Protein AF-A0A8K9XT95-F1 (afdb_monomer)

Nearest PDB structures (foldseek):
  3bh7-assembly1_A  TM=9.962E-01  e=7.220E-29  Mus musculus
  4zi2-assembly2_B  TM=9.320E-01  e=1.015E-29  Mus musculus
  3dof-assembly1_A  TM=9.200E-01  e=1.696E-24  Homo sapiens
  1upt-assembly1_A  TM=9.782E-01  e=2.858E-22  Homo sapiens
  5a1u-assembly1_A  TM=9.836E-01  e=7.386E-22  Saccharomyces cerevisiae

Organism: Oncorhynchus mykiss (NCBI:txid8022)

Solvent-accessible surface area (backbone atoms only — not comparable to full-atom values): 16933 Å² total; per-residue (Å²): 141,83,82,86,81,83,81,87,90,71,86,76,65,65,70,57,53,59,65,46,50,56,70,77,41,74,85,73,63,90,76,90,80,90,86,85,88,86,90,89,84,84,87,87,82,92,89,82,89,86,89,88,88,84,82,91,85,88,86,89,83,86,87,84,88,90,85,87,86,82,92,76,90,84,89,78,82,83,72,99,81,75,73,70,65,59,62,49,47,50,50,42,52,74,69,60,69,75,70,60,51,70,40,38,33,39,39,44,44,52,56,89,21,45,60,69,41,36,52,27,46,74,62,75,46,81,65,88,79,76,75,86,59,90,54,71,48,78,46,77,39,81,53,97,76,25,36,36,40,36,37,42,44,34,29,44,81,91,48,48,85,53,51,72,78,68,36,66,83,42,62,30,42,36,37,30,37,42,29,53,48,70,90,47,49,66,61,51,35,55,56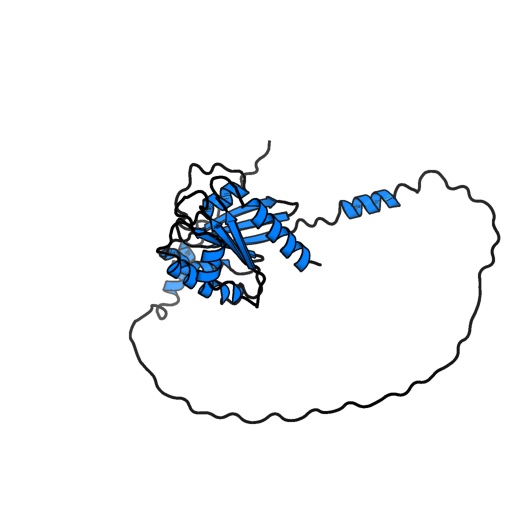,47,53,59,52,59,70,34,77,60,38,63,63,34,34,36,40,34,34,31,16,44,58,82,41,92,68,30,55,55,51,67,60,53,39,59,75,55,46,54,87,71,60,77,75,41,58,72,47,79,31,53,18,19,44,86,81,48,47,44,50,62,60,47,50,51,52,51,53,56,57,53,60,61,72,77,109

Mean predicted aligned error: 17.33 Å

Secondary structure (DSSP, 8-state):
----------TTSHHHHHHHHHHH-GGGSPPP-----------------------------------PPP------PPPTTSSTTTHHHHHHHHSS-----EEEEEEE--TTS-HHHHHHHHTT---S--PPPSSEEEEEEEETTEEEEEEEE---TTTGGGGGGG-TT-SEEEEEEETT-GGGHHHHHHHHHHHHT-GGGTT--EEEEEE-TTSTTPPPHHHHHHHTTGGG--SS-EEEEE--TTT-TTHHHHHHHHHHHHHHHT-

InterPro domains:
  IPR005225 Small GTP-binding domain [TIGR00231] (103-220)
  IPR006689 Small GTPase superfamily, ARF/SAR type [PF00025] (88-262)
  IPR006689 Small GTPase superfamily, ARF/SAR type [PR00328] (104-127)
  IPR006689 Small GTPase superfamily, ARF/SAR type [PR00328] (132-156)
  IPR006689 Small GTPase superfamily, ARF/SAR type [PR00328] (159-184)
  IPR006689 Small GTPase superfamily, ARF/SAR type [PR00328] (204-225)
  IPR006689 Small GTPase superfamily, ARF/SAR type [SM00178] (84-262)
  IPR027417 P-loop containing nucleoside triphosphate hydrolase [G3DSA:3.40.50.300] (103-267)
  IPR027417 P-loop containing nucleoside triphosphate hydrolase [SSF52540] (102-265)
  IPR044612 ADP-ribosylation factor-like protein 2/3 [PTHR45697] (86-263)

Structure (mmCIF, N/CA/C/O backbone):
data_AF-A0A8K9XT95-F1
#
_entry.id   AF-A0A8K9XT95-F1
#
loop_
_atom_site.group_PDB
_atom_site.id
_atom_site.type_symbol
_atom_site.label_atom_id
_atom_site.label_alt_id
_atom_site.label_comp_id
_atom_site.label_asym_id
_atom_site.label_entity_id
_atom_site.label_seq_id
_atom_site.pdbx_PDB_ins_code
_atom_site.Cartn_x
_atom_site.Cartn_y
_atom_site.Cartn_z
_atom_site.occupancy
_atom_site.B_iso_or_equiv
_atom_site.auth_seq_id
_atom_site.auth_comp_id
_atom_site.auth_asym_id
_atom_site.auth_atom_id
_atom_site.pdbx_PDB_model_num
ATOM 1 N N . MET A 1 1 ? -13.547 26.112 -9.883 1.00 32.84 1 MET A N 1
ATOM 2 C CA . MET A 1 1 ? -12.259 26.801 -9.674 1.00 32.84 1 MET A CA 1
ATOM 3 C C . MET A 1 1 ? -12.268 27.363 -8.261 1.00 32.84 1 MET A C 1
ATOM 5 O O . MET A 1 1 ? -12.946 28.348 -8.031 1.00 32.84 1 MET A O 1
ATOM 9 N N . CYS A 1 2 ? -11.665 26.642 -7.314 1.00 22.12 2 CYS A N 1
ATOM 10 C CA . CYS A 1 2 ? -11.224 27.131 -6.001 1.00 22.12 2 CYS A CA 1
ATOM 11 C C . CYS A 1 2 ? -10.472 25.976 -5.331 1.00 22.12 2 CYS A C 1
ATOM 13 O O . CYS A 1 2 ? -11.082 25.062 -4.784 1.00 22.12 2 CYS A O 1
ATOM 15 N N . VAL A 1 3 ? -9.147 25.984 -5.467 1.00 25.08 3 VAL A N 1
ATOM 16 C CA . VAL A 1 3 ? -8.235 25.133 -4.701 1.00 25.08 3 VAL A CA 1
ATOM 17 C C . VAL A 1 3 ? -7.824 25.970 -3.494 1.00 25.08 3 VAL A C 1
ATOM 19 O O . VAL A 1 3 ? -7.122 26.964 -3.654 1.00 25.08 3 VAL A O 1
ATOM 22 N N . CYS A 1 4 ? -8.294 25.610 -2.301 1.00 24.30 4 CYS A N 1
ATOM 23 C CA . CYS A 1 4 ? -7.716 26.135 -1.067 1.00 24.30 4 CYS A CA 1
ATOM 24 C C . CYS A 1 4 ? -6.427 25.360 -0.792 1.00 24.30 4 CYS A C 1
ATOM 26 O O . CYS A 1 4 ? -6.458 24.239 -0.291 1.00 24.30 4 CYS A O 1
ATOM 28 N N . VAL A 1 5 ? -5.300 25.965 -1.157 1.00 28.08 5 VAL A N 1
ATOM 29 C CA . VAL A 1 5 ? -3.967 25.566 -0.705 1.00 28.08 5 VAL A CA 1
ATOM 30 C C . VAL A 1 5 ? -3.810 26.067 0.729 1.00 28.08 5 VAL A C 1
ATOM 32 O O . VAL A 1 5 ? -3.875 27.270 0.968 1.00 28.08 5 VAL A O 1
ATOM 35 N N . VAL A 1 6 ? -3.618 25.160 1.685 1.00 28.11 6 VAL A N 1
ATOM 36 C CA . VAL A 1 6 ? -3.130 25.513 3.025 1.00 28.11 6 VAL A CA 1
ATOM 37 C C . VAL A 1 6 ? -1.760 24.866 3.181 1.00 28.11 6 VAL A C 1
ATOM 39 O O . VAL A 1 6 ? -1.639 23.686 3.503 1.00 28.11 6 VAL A O 1
ATOM 42 N N . GLU A 1 7 ? -0.724 25.645 2.882 1.00 29.50 7 GLU A N 1
ATOM 43 C CA . GLU A 1 7 ? 0.675 25.301 3.122 1.00 29.50 7 GLU A CA 1
ATOM 44 C C . GLU A 1 7 ? 1.071 25.562 4.587 1.00 29.50 7 GLU A C 1
ATOM 46 O O . GLU A 1 7 ? 0.912 26.656 5.120 1.00 29.50 7 GLU A O 1
ATOM 51 N N . CYS A 1 8 ? 1.640 24.523 5.200 1.00 31.09 8 CYS A N 1
ATOM 52 C CA . CYS A 1 8 ? 2.932 24.528 5.895 1.00 31.09 8 CYS A CA 1
ATOM 53 C C . CYS A 1 8 ? 3.207 25.574 7.004 1.00 31.09 8 CYS A C 1
ATOM 55 O O . CYS A 1 8 ? 3.787 26.626 6.759 1.00 31.09 8 CYS A O 1
ATOM 57 N N . GLN A 1 9 ? 2.962 25.194 8.267 1.00 30.64 9 GLN A N 1
ATOM 58 C CA . GLN A 1 9 ? 3.575 25.795 9.471 1.00 30.64 9 GLN A CA 1
ATOM 59 C C . GLN A 1 9 ? 3.812 24.720 10.561 1.00 30.64 9 GLN A C 1
ATOM 61 O O . GLN A 1 9 ? 3.261 24.810 11.649 1.00 30.64 9 GLN A O 1
ATOM 66 N N . LEU A 1 10 ? 4.601 23.663 10.305 1.00 35.81 10 LEU A N 1
ATOM 67 C CA . LEU A 1 10 ? 4.992 22.703 11.371 1.00 35.81 10 LEU A CA 1
ATOM 68 C C . LEU A 1 10 ? 6.473 22.260 11.346 1.00 35.81 10 LEU A C 1
ATOM 70 O O . LEU A 1 10 ? 6.882 21.403 12.125 1.00 35.81 10 LEU A O 1
ATOM 74 N N . GLY A 1 11 ? 7.319 22.893 10.525 1.00 32.25 11 GLY A N 1
ATOM 75 C CA . GLY A 1 11 ? 8.745 22.551 10.396 1.00 32.25 11 GLY A CA 1
ATOM 76 C C . GLY A 1 11 ? 9.674 23.027 11.526 1.00 32.25 11 GLY A C 1
ATOM 77 O O . GLY A 1 11 ? 10.807 22.564 11.602 1.00 32.25 11 GLY A O 1
ATOM 78 N N . CYS A 1 12 ? 9.232 23.909 12.431 1.00 36.28 12 CYS A N 1
ATOM 79 C CA . CYS A 1 12 ? 10.110 24.489 13.465 1.00 36.28 12 CYS A CA 1
ATOM 80 C C . CYS A 1 12 ? 10.029 23.823 14.851 1.00 36.28 12 CYS A C 1
ATOM 82 O O . CYS A 1 12 ? 10.854 24.126 15.711 1.00 36.28 12 CYS A O 1
ATOM 84 N N . PHE A 1 13 ? 9.096 22.895 15.096 1.00 31.94 13 PHE A N 1
ATOM 85 C CA . PHE A 1 13 ? 8.926 22.309 16.437 1.00 31.94 13 PHE A CA 1
ATOM 86 C C . PHE A 1 13 ? 9.876 21.130 16.735 1.00 31.94 13 PHE A C 1
ATOM 88 O O . PHE A 1 13 ? 10.156 20.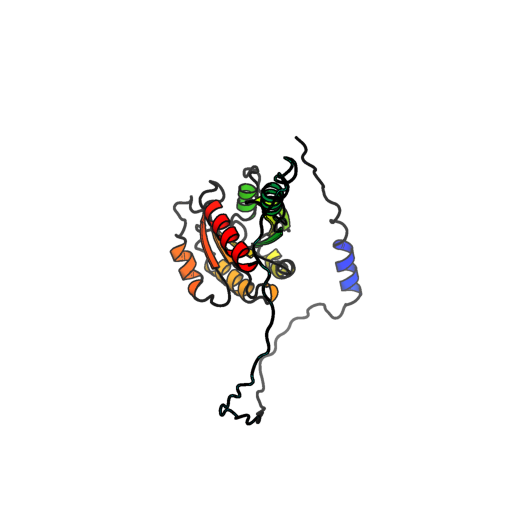834 17.896 1.00 31.94 13 PHE A O 1
ATOM 95 N N . PHE A 1 14 ? 10.433 20.477 15.708 1.00 33.66 14 PHE A N 1
ATOM 96 C CA . PHE A 1 14 ? 11.190 19.229 15.887 1.00 33.66 14 PHE A CA 1
ATOM 97 C C . PHE A 1 14 ? 12.679 19.414 16.229 1.00 33.66 14 PHE A C 1
ATOM 99 O O . PHE A 1 14 ? 13.276 18.522 16.826 1.00 33.66 14 PHE A O 1
ATOM 106 N N . SER A 1 15 ? 13.280 20.574 15.935 1.00 38.19 15 SER A N 1
ATOM 107 C CA . SER A 1 15 ? 14.692 20.833 16.279 1.00 38.19 15 SER A CA 1
ATOM 108 C C . SER A 1 15 ? 14.898 21.239 17.748 1.00 38.19 15 SER A C 1
ATOM 110 O O . SER A 1 15 ? 16.012 21.140 18.270 1.00 38.19 15 SER A O 1
ATOM 112 N N . PHE A 1 16 ? 13.838 21.688 18.430 1.00 34.50 16 PHE A N 1
ATOM 113 C CA . PHE A 1 16 ? 13.914 22.139 19.824 1.00 34.50 16 PHE A CA 1
ATOM 114 C C . PHE A 1 16 ? 13.703 21.003 20.837 1.00 34.50 16 PHE A C 1
ATOM 116 O O . PHE A 1 16 ? 14.306 21.019 21.910 1.00 34.50 16 PHE A O 1
ATOM 123 N N . LEU A 1 17 ? 12.897 19.991 20.499 1.00 37.00 17 LEU A N 1
ATOM 124 C CA . LEU A 1 17 ? 12.560 18.900 21.421 1.00 37.00 17 LEU A CA 1
ATOM 125 C C . LEU A 1 17 ? 13.678 17.855 21.552 1.00 37.00 17 LEU A C 1
ATOM 127 O O . LEU A 1 17 ? 13.972 17.416 22.662 1.00 37.00 17 LEU A O 1
ATOM 131 N N . THR A 1 18 ? 14.379 17.521 20.468 1.00 43.47 18 THR A N 1
ATOM 132 C CA . THR A 1 18 ? 15.528 16.593 20.497 1.00 43.47 18 THR A CA 1
ATOM 133 C C . THR A 1 18 ? 16.728 17.174 21.251 1.00 43.47 18 THR A C 1
ATOM 135 O O . THR A 1 18 ? 17.364 16.477 22.041 1.00 43.47 18 THR A O 1
ATOM 138 N N . SER A 1 19 ? 16.981 18.477 21.097 1.00 38.22 19 SER A N 1
ATOM 139 C CA . SER A 1 19 ? 18.086 19.192 21.759 1.00 38.22 19 SER A CA 1
ATOM 140 C C . SER A 1 19 ? 17.855 19.456 23.254 1.00 38.22 19 SER A C 1
ATOM 142 O O . SER A 1 19 ? 18.809 19.719 23.993 1.00 38.22 19 SER A O 1
ATOM 144 N N . ARG A 1 20 ? 16.595 19.427 23.705 1.00 39.78 20 ARG A N 1
ATOM 145 C CA . ARG A 1 20 ? 16.220 19.558 25.121 1.00 39.78 20 ARG A CA 1
ATOM 146 C C . ARG A 1 20 ? 16.205 18.195 25.813 1.00 39.78 20 ARG A C 1
ATOM 148 O O . ARG A 1 20 ? 16.795 18.048 26.874 1.00 39.78 20 ARG A O 1
ATOM 155 N N . TRP A 1 21 ? 15.680 17.170 25.145 1.00 42.34 21 TRP A N 1
ATOM 156 C CA . TRP A 1 21 ? 15.613 15.811 25.684 1.00 42.34 21 TRP A CA 1
ATOM 157 C C . TRP A 1 21 ? 16.990 15.168 25.938 1.00 42.34 21 TRP A C 1
ATOM 159 O O . TRP A 1 21 ? 17.181 14.543 26.980 1.00 42.34 21 TRP A O 1
ATOM 169 N N . LEU A 1 22 ? 17.969 15.374 25.043 1.00 43.00 22 LEU A N 1
ATOM 170 C CA . LEU A 1 22 ? 19.353 14.898 25.230 1.00 43.00 22 LEU A CA 1
ATOM 171 C C . LEU A 1 22 ? 20.103 15.634 26.353 1.00 43.00 22 LEU A C 1
ATOM 173 O O . LEU A 1 22 ? 21.035 15.085 26.933 1.00 43.00 22 LEU A O 1
ATOM 177 N N . ARG A 1 23 ? 19.690 16.865 26.674 1.00 45.69 23 ARG A N 1
ATOM 178 C CA . ARG A 1 23 ? 20.258 17.663 27.769 1.00 45.69 23 ARG A CA 1
ATOM 179 C C . ARG A 1 23 ? 19.714 17.220 29.128 1.00 45.69 23 ARG A C 1
ATOM 181 O O . ARG A 1 23 ? 20.448 17.231 30.108 1.00 45.69 23 ARG A O 1
ATOM 188 N N . ASP A 1 24 ? 18.458 16.780 29.146 1.00 44.03 24 ASP A N 1
ATOM 189 C CA . ASP A 1 24 ? 17.751 16.341 30.350 1.00 44.03 24 ASP A CA 1
ATOM 190 C C . ASP A 1 24 ? 17.967 14.841 30.668 1.00 44.03 24 ASP A C 1
ATOM 192 O O . ASP A 1 24 ? 17.615 14.394 31.756 1.00 44.03 24 ASP A O 1
ATOM 196 N N . ASN A 1 25 ? 18.554 14.045 29.756 1.00 33.28 25 ASN A N 1
ATOM 197 C CA . ASN A 1 25 ? 18.763 12.595 29.937 1.00 33.28 25 ASN A CA 1
ATOM 198 C C . ASN A 1 25 ? 20.160 12.106 29.479 1.00 33.28 25 ASN A C 1
ATOM 200 O O . ASN A 1 25 ? 20.251 11.258 28.586 1.00 33.28 25 ASN A O 1
ATOM 204 N N . PRO A 1 26 ? 21.265 12.581 30.088 1.00 40.38 26 PRO A N 1
ATOM 205 C CA . PRO A 1 26 ? 22.622 12.194 29.683 1.00 40.38 26 PRO A CA 1
ATOM 206 C C . PRO A 1 26 ? 22.943 10.705 29.920 1.00 40.38 26 PRO A C 1
ATOM 208 O O . PRO A 1 26 ? 23.870 10.176 29.315 1.00 40.38 26 PRO A O 1
ATOM 211 N N . SER A 1 27 ? 22.166 10.005 30.753 1.00 43.16 27 SER A N 1
ATOM 212 C CA . SER A 1 27 ? 22.325 8.572 31.048 1.00 43.16 27 SER A CA 1
ATOM 213 C C . SER A 1 27 ? 21.689 7.631 30.018 1.00 43.16 27 SER A C 1
ATOM 215 O O . SER A 1 27 ? 21.878 6.423 30.114 1.00 43.16 27 SER A O 1
ATOM 217 N N . LYS A 1 28 ? 20.932 8.151 29.039 1.00 45.94 28 LYS A N 1
ATOM 218 C CA . LYS A 1 28 ? 20.267 7.346 27.994 1.00 45.94 28 LYS A CA 1
ATOM 219 C C . LYS A 1 28 ? 21.036 7.296 26.670 1.00 45.94 28 LYS A C 1
ATOM 221 O O . LYS A 1 28 ? 20.487 6.868 25.656 1.00 45.94 28 LYS A O 1
ATOM 226 N N . ALA A 1 29 ? 22.297 7.724 26.666 1.00 43.00 29 ALA A N 1
ATOM 227 C CA . ALA A 1 29 ? 23.194 7.486 25.543 1.00 43.00 29 ALA A CA 1
ATOM 228 C C . ALA A 1 29 ? 23.557 5.986 25.501 1.00 43.00 29 ALA A C 1
ATOM 230 O O . ALA A 1 29 ? 24.017 5.459 26.513 1.00 43.00 29 ALA A O 1
ATOM 231 N N . PRO A 1 30 ? 23.341 5.275 24.382 1.00 39.50 30 PRO A N 1
ATOM 232 C CA . PRO A 1 30 ? 23.628 3.848 24.322 1.00 39.50 30 PRO A CA 1
ATOM 233 C C . PRO A 1 30 ? 25.142 3.592 24.359 1.00 39.50 30 PRO A C 1
ATOM 235 O O . PRO A 1 30 ? 25.877 4.000 23.460 1.00 39.50 30 PRO A O 1
ATOM 238 N N . SER A 1 31 ? 25.587 2.897 25.405 1.00 35.72 31 SER A N 1
ATOM 239 C CA . SER A 1 31 ? 26.889 2.235 25.522 1.00 35.72 31 SER A CA 1
ATOM 240 C C . SER A 1 31 ? 26.740 0.763 25.125 1.00 35.72 31 SER A C 1
ATOM 242 O O . SER A 1 31 ? 25.848 0.085 25.633 1.00 35.72 31 SER A O 1
ATOM 244 N N . GLY A 1 32 ? 27.583 0.273 24.215 1.00 35.53 32 GLY A N 1
ATOM 245 C CA . GLY A 1 32 ? 27.648 -1.149 23.871 1.00 35.53 32 GLY A CA 1
ATOM 246 C C . GLY A 1 32 ? 28.400 -1.958 24.928 1.00 35.53 32 GLY A C 1
ATOM 247 O O . GLY A 1 32 ? 29.367 -1.454 25.484 1.00 35.53 32 GLY A O 1
ATOM 248 N N . ASP A 1 33 ? 27.933 -3.173 25.220 1.00 32.41 33 ASP A N 1
ATOM 249 C CA . ASP A 1 33 ? 28.692 -4.430 25.096 1.00 32.41 33 ASP A CA 1
ATOM 250 C C . ASP A 1 33 ? 27.851 -5.635 25.568 1.00 32.41 33 ASP A C 1
ATOM 252 O O . ASP A 1 33 ? 26.796 -5.470 26.178 1.00 32.41 33 ASP A O 1
ATOM 256 N N . GLY A 1 34 ? 28.299 -6.839 25.193 1.00 31.28 34 GLY A N 1
ATOM 257 C CA . GLY A 1 34 ? 27.579 -8.117 25.252 1.00 31.28 34 GLY A CA 1
ATOM 258 C C . GLY A 1 34 ? 27.397 -8.783 26.627 1.00 31.28 34 GLY A C 1
ATOM 259 O O . GLY A 1 34 ? 27.897 -8.326 27.649 1.00 31.28 34 GLY A O 1
ATOM 260 N N . GLY A 1 35 ? 26.702 -9.928 26.623 1.00 30.02 35 GLY A N 1
ATOM 261 C CA . GLY A 1 35 ? 26.561 -10.798 27.797 1.00 30.02 35 GLY A CA 1
ATOM 262 C C . GLY A 1 35 ? 25.462 -11.855 27.656 1.00 30.02 35 GLY A C 1
ATOM 263 O O . GLY A 1 35 ? 24.283 -11.535 27.747 1.00 30.02 35 GLY A O 1
ATOM 264 N N . MET A 1 36 ? 25.869 -13.105 27.427 1.00 31.95 36 MET A N 1
ATOM 265 C CA . MET A 1 36 ? 25.042 -14.313 27.317 1.00 31.95 36 MET A CA 1
ATOM 266 C C . MET A 1 36 ? 24.633 -14.886 28.687 1.00 31.95 36 MET A C 1
ATOM 268 O O . MET A 1 36 ? 25.475 -15.034 29.564 1.00 31.95 36 MET A O 1
ATOM 272 N N . ASP A 1 37 ? 23.355 -15.266 28.746 1.00 31.84 37 ASP A N 1
ATOM 273 C CA . ASP A 1 37 ? 22.723 -16.479 29.300 1.00 31.84 37 ASP A CA 1
ATOM 274 C C . ASP A 1 37 ? 22.885 -16.899 30.779 1.00 31.84 37 ASP A C 1
ATOM 276 O O . ASP A 1 37 ? 23.976 -16.957 31.344 1.00 31.84 37 ASP A O 1
ATOM 280 N N . GLY A 1 38 ? 21.753 -17.314 31.365 1.00 28.42 38 GLY A N 1
ATOM 281 C CA . GLY A 1 38 ? 21.685 -18.022 32.645 1.00 28.42 38 GLY A CA 1
ATOM 282 C C . GLY A 1 38 ? 20.369 -17.850 33.419 1.00 28.42 38 GLY A C 1
ATOM 283 O O . GLY A 1 38 ? 20.146 -16.812 34.033 1.00 28.42 38 GLY A O 1
ATOM 284 N N . GLY A 1 39 ? 19.560 -18.919 33.488 1.00 28.30 39 GLY A N 1
ATOM 285 C CA . GLY A 1 39 ? 18.687 -19.213 34.640 1.00 28.30 39 GLY A CA 1
ATOM 286 C C . GLY A 1 39 ? 17.175 -19.284 34.379 1.00 28.30 39 GLY A C 1
ATOM 287 O O . GLY A 1 39 ? 16.503 -18.261 34.298 1.00 28.30 39 GLY A O 1
ATOM 288 N N . ARG A 1 40 ? 16.615 -20.505 34.353 1.00 31.98 40 ARG A N 1
ATOM 289 C CA . ARG A 1 40 ? 15.184 -20.787 34.585 1.00 31.98 40 ARG A CA 1
ATOM 290 C C . ARG A 1 40 ? 15.037 -21.665 35.828 1.00 31.98 40 ARG A C 1
ATOM 292 O O . ARG A 1 40 ? 15.529 -22.786 35.832 1.00 31.98 40 ARG A O 1
ATOM 299 N N . GLU A 1 41 ? 14.277 -21.177 36.800 1.00 28.05 41 GLU A N 1
ATOM 300 C CA . GLU A 1 41 ? 13.558 -21.944 37.824 1.00 28.05 41 GLU A CA 1
ATOM 301 C C . GLU A 1 41 ? 12.186 -21.282 38.025 1.00 28.05 41 GLU A C 1
ATOM 303 O O . GLU A 1 41 ? 12.058 -20.071 37.831 1.00 28.05 41 GLU A O 1
ATOM 308 N N . GLY A 1 42 ? 11.181 -22.060 38.438 1.00 29.28 42 GLY A N 1
ATOM 309 C CA . GLY A 1 42 ? 10.000 -21.518 39.118 1.00 29.28 42 GLY A CA 1
ATOM 310 C C . GLY A 1 42 ? 8.653 -22.022 38.617 1.00 29.28 42 GLY A C 1
ATOM 311 O O . GLY A 1 42 ? 8.062 -21.444 37.710 1.00 29.28 42 GLY A O 1
ATOM 312 N N . GLU A 1 43 ? 8.172 -23.080 39.265 1.00 31.08 43 GLU A N 1
ATOM 313 C CA . GLU A 1 43 ? 6.811 -23.619 39.225 1.00 31.08 43 GLU A CA 1
ATOM 314 C C . GLU A 1 43 ? 5.752 -22.616 39.729 1.00 31.08 43 GLU A C 1
ATOM 316 O O 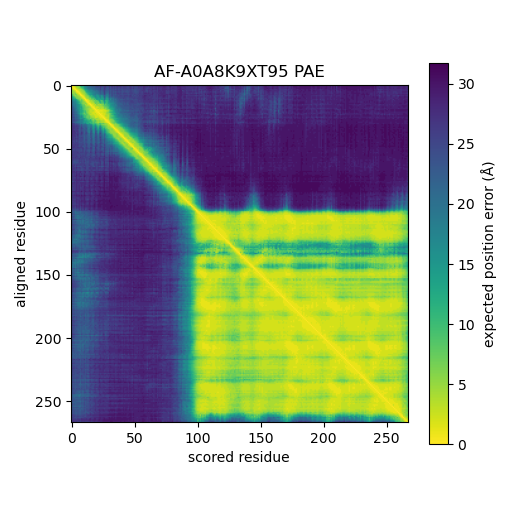. GLU A 1 43 ? 6.034 -21.745 40.552 1.00 31.08 43 GLU A O 1
ATOM 321 N N . GLY A 1 44 ? 4.502 -22.793 39.290 1.00 30.31 44 GLY A N 1
ATOM 322 C CA . GLY A 1 44 ? 3.329 -22.088 39.810 1.00 30.31 44 GLY A CA 1
ATOM 323 C C . GLY A 1 44 ? 2.061 -22.909 39.579 1.00 30.31 44 GLY A C 1
ATOM 324 O O . GLY A 1 44 ? 1.682 -23.171 38.440 1.00 30.31 44 GLY A O 1
ATOM 325 N N . VAL A 1 45 ? 1.460 -23.350 40.681 1.00 32.66 45 VAL A N 1
ATOM 326 C CA . VAL A 1 45 ? 0.321 -24.269 40.806 1.00 32.66 45 VAL A CA 1
ATOM 327 C C . VAL A 1 45 ? -0.982 -23.475 41.030 1.00 32.66 45 VAL A C 1
ATOM 329 O O . VAL A 1 45 ? -0.941 -22.360 41.539 1.00 32.66 45 VAL A O 1
ATOM 332 N N . GLU A 1 46 ? -2.113 -24.134 40.744 1.00 28.66 46 GLU A N 1
ATOM 333 C CA . GLU A 1 46 ? -3.441 -23.998 41.387 1.00 28.66 46 GLU A CA 1
ATOM 334 C C . GLU A 1 46 ? -4.512 -23.041 40.810 1.00 28.66 46 GLU A C 1
ATOM 336 O O . GLU A 1 46 ? -4.285 -21.865 40.543 1.00 28.66 46 GLU A O 1
ATOM 341 N N . GLY A 1 47 ? -5.738 -23.580 40.688 1.00 30.11 47 GLY A N 1
ATOM 342 C CA . GLY A 1 47 ? -6.977 -22.848 40.393 1.00 30.11 47 GLY A CA 1
ATOM 343 C C . GLY A 1 47 ? -8.118 -23.753 39.900 1.00 30.11 47 GLY A C 1
ATOM 344 O O . GLY A 1 47 ? -8.285 -23.932 38.698 1.00 30.11 47 GLY A O 1
ATOM 345 N N . ASP A 1 48 ? -8.883 -24.332 40.832 1.00 29.56 48 ASP A N 1
ATOM 346 C CA . ASP A 1 48 ? -9.945 -25.331 40.628 1.00 29.56 48 ASP A CA 1
ATOM 347 C C . ASP A 1 48 ? -11.379 -24.743 40.505 1.00 29.56 48 ASP A C 1
ATOM 349 O O . ASP A 1 48 ? -11.680 -23.659 40.999 1.00 29.56 48 ASP A O 1
ATOM 353 N N . CYS A 1 49 ? -12.238 -25.561 39.883 1.00 28.56 49 CYS A N 1
ATOM 354 C CA . CYS A 1 49 ? -13.685 -25.790 40.033 1.00 28.56 49 CYS A CA 1
ATOM 355 C C . CYS A 1 49 ? -14.743 -24.676 39.874 1.00 28.56 49 CYS A C 1
ATOM 357 O O . CYS A 1 49 ? -14.860 -23.729 40.647 1.00 28.56 49 CYS A O 1
ATOM 359 N N . GLY A 1 50 ? -15.694 -24.954 38.969 1.00 30.12 50 GLY A N 1
ATOM 360 C CA . GLY A 1 50 ? -17.024 -24.344 38.951 1.00 30.12 50 GLY A CA 1
ATOM 361 C C . GLY A 1 50 ? -18.006 -25.063 38.016 1.00 30.12 50 GLY A C 1
ATOM 362 O O . GLY A 1 50 ? -18.226 -24.629 36.890 1.00 30.12 50 GLY A O 1
ATOM 363 N N . GLN A 1 51 ? -18.623 -26.159 38.475 1.00 33.25 51 GLN A N 1
ATOM 364 C CA . GLN A 1 51 ? -19.776 -26.801 37.822 1.00 33.25 51 GLN A CA 1
ATOM 365 C C . GLN A 1 51 ? -21.103 -26.291 38.405 1.00 33.25 51 GLN A C 1
ATOM 367 O O . GLN A 1 51 ? -21.286 -26.323 39.621 1.00 33.25 51 GLN A O 1
ATOM 372 N N . LYS A 1 52 ? -22.084 -25.958 37.548 1.00 28.86 52 LYS A N 1
ATOM 373 C CA . LYS A 1 52 ? -23.520 -26.201 37.816 1.00 28.86 52 LYS A CA 1
ATOM 374 C C . LYS A 1 52 ? -24.393 -25.941 36.584 1.00 28.86 52 LYS A C 1
ATOM 376 O O . LYS A 1 52 ? -24.522 -24.806 36.146 1.00 28.86 52 LYS A O 1
ATOM 381 N N . THR A 1 53 ? -25.089 -26.966 36.094 1.00 33.06 53 THR A N 1
ATOM 382 C CA . THR A 1 53 ? -26.334 -26.801 35.325 1.00 33.06 53 THR A CA 1
ATOM 383 C C . THR A 1 53 ? -27.323 -27.912 35.683 1.00 33.06 53 THR A C 1
ATOM 385 O O . THR A 1 53 ? -26.977 -29.091 35.647 1.00 33.06 53 THR A O 1
ATOM 388 N N . ARG A 1 54 ? -28.571 -27.539 36.016 1.00 28.41 54 ARG A N 1
ATOM 389 C CA . ARG A 1 54 ? -29.774 -28.336 35.711 1.00 28.41 54 ARG A CA 1
ATOM 390 C C . ARG A 1 54 ? -31.089 -27.559 35.909 1.00 28.41 54 ARG A C 1
ATOM 392 O O . ARG A 1 54 ? -31.315 -26.988 36.965 1.00 28.41 54 ARG A O 1
ATOM 399 N N . ALA A 1 55 ? -31.925 -27.669 34.872 1.00 31.58 55 ALA A N 1
ATOM 400 C CA . ALA A 1 55 ? -33.383 -27.877 34.809 1.00 31.58 55 ALA A CA 1
ATOM 401 C C . ALA A 1 55 ? -34.410 -26.884 35.419 1.00 31.58 55 ALA A C 1
ATOM 403 O O . ALA A 1 55 ? -34.623 -26.833 36.620 1.00 31.58 55 ALA A O 1
ATOM 404 N N . ASN A 1 56 ? -35.154 -26.249 34.498 1.00 33.09 56 ASN A N 1
ATOM 405 C CA . ASN A 1 56 ? -36.598 -26.397 34.206 1.00 33.09 56 ASN A CA 1
ATOM 406 C C . ASN A 1 56 ? -37.655 -26.257 35.330 1.00 33.09 56 ASN A C 1
ATOM 40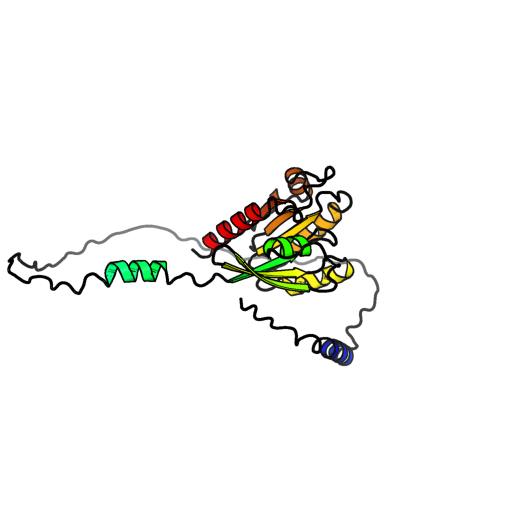8 O O . ASN A 1 56 ? -37.719 -27.082 36.234 1.00 33.09 56 ASN A O 1
ATOM 412 N N . SER A 1 57 ? -38.606 -25.329 35.161 1.00 33.88 57 SER A N 1
ATOM 413 C CA . SER A 1 57 ? -40.058 -25.540 35.375 1.00 33.88 57 SER A CA 1
ATOM 414 C C . SER A 1 57 ? -40.852 -24.262 35.062 1.00 33.88 57 SER A C 1
ATOM 416 O O . SER A 1 57 ? -40.420 -23.155 35.371 1.00 33.88 57 SER A O 1
ATOM 418 N N . GLY A 1 58 ? -41.995 -24.421 34.388 1.00 31.39 58 GLY A N 1
ATOM 419 C CA . GLY A 1 58 ? -42.890 -23.333 33.997 1.00 31.39 58 GLY A CA 1
ATOM 420 C C . GLY A 1 58 ? -43.932 -22.971 35.055 1.00 31.39 58 GLY A C 1
ATOM 421 O O . GLY A 1 58 ? -44.170 -23.728 35.994 1.00 31.39 58 GLY A O 1
ATOM 422 N N . LEU A 1 59 ? -44.605 -21.836 34.847 1.00 33.00 59 LEU A N 1
ATOM 423 C CA . LEU A 1 59 ? -45.900 -21.541 35.455 1.00 33.00 59 LEU A CA 1
ATOM 424 C C . LEU A 1 59 ? -46.698 -20.564 34.574 1.00 33.00 59 LEU A C 1
ATOM 426 O O . LEU A 1 59 ? -46.186 -19.538 34.134 1.00 33.00 59 LEU A O 1
ATOM 430 N N . LEU A 1 60 ? -47.952 -20.934 34.320 1.00 29.91 60 LEU A N 1
ATOM 431 C CA . LEU A 1 60 ? -48.978 -20.228 33.555 1.00 29.91 60 LEU A CA 1
ATOM 432 C C . LEU A 1 60 ? -49.855 -19.432 34.540 1.00 29.91 60 LEU A C 1
ATOM 434 O O . LEU A 1 60 ? -50.359 -20.040 35.483 1.00 29.91 60 LEU A O 1
ATOM 438 N N . ILE A 1 61 ? -50.082 -18.126 34.339 1.00 32.38 61 ILE A N 1
ATOM 439 C CA . ILE A 1 61 ? -51.118 -17.359 35.069 1.00 32.38 61 ILE A CA 1
ATOM 440 C C . ILE A 1 61 ? -51.865 -16.413 34.109 1.00 32.38 61 ILE A C 1
ATOM 442 O O . ILE A 1 61 ? -51.290 -15.853 33.180 1.00 32.38 61 ILE A O 1
ATOM 446 N N . LEU A 1 62 ? -53.178 -16.333 34.340 1.00 28.55 62 LEU A N 1
ATOM 447 C CA . LEU A 1 62 ? -54.275 -15.832 33.510 1.00 28.55 62 LEU A CA 1
ATOM 448 C C . LEU A 1 62 ? -54.383 -14.296 33.362 1.00 28.55 62 LEU A C 1
ATOM 450 O O . LEU A 1 62 ? -53.883 -13.520 34.167 1.00 28.55 62 LEU A O 1
ATOM 454 N N . VAL A 1 63 ? -55.124 -13.925 32.311 1.00 32.09 63 VAL A N 1
ATOM 455 C CA . VAL A 1 63 ? -55.458 -12.602 31.739 1.00 32.09 63 VAL A CA 1
ATOM 456 C C . VAL A 1 63 ? -56.531 -11.842 32.549 1.00 32.09 63 VAL A C 1
ATOM 458 O O . VAL A 1 63 ? -57.342 -12.477 33.224 1.00 32.09 63 VAL A O 1
ATOM 461 N N . PRO A 1 64 ? -56.640 -10.505 32.385 1.00 32.03 64 PRO A N 1
ATOM 462 C CA . PRO A 1 64 ? -57.930 -9.944 31.951 1.00 32.03 64 PRO A CA 1
ATOM 463 C C . PRO A 1 64 ? -57.823 -8.883 30.821 1.00 32.03 64 PRO A C 1
ATOM 465 O O . PRO A 1 64 ? -56.940 -8.034 30.813 1.00 32.03 64 PRO A O 1
ATOM 468 N N . ASN A 1 65 ? -58.762 -8.959 29.867 1.00 29.62 65 ASN A N 1
ATOM 469 C CA . ASN A 1 65 ? -59.124 -7.961 28.827 1.00 29.62 65 ASN A CA 1
ATOM 470 C C . ASN A 1 65 ? -60.088 -6.910 29.455 1.00 29.62 65 ASN A C 1
ATOM 472 O O . ASN A 1 65 ? -60.638 -7.273 30.501 1.00 29.62 65 ASN A O 1
ATOM 476 N N . PRO A 1 66 ? -60.418 -5.700 28.904 1.00 39.19 66 PRO A N 1
ATOM 477 C CA . PRO A 1 66 ? -60.758 -5.364 27.489 1.00 39.19 66 PRO A CA 1
ATOM 478 C C . PRO A 1 66 ? -60.424 -3.861 27.123 1.00 39.19 66 PRO A C 1
ATOM 480 O O . PRO A 1 66 ? -59.556 -3.308 27.798 1.00 39.19 66 PRO A O 1
ATOM 483 N N . PRO A 1 67 ? -61.079 -3.104 26.188 1.00 38.69 67 PRO A N 1
ATOM 484 C CA . PRO A 1 67 ? -61.989 -3.420 25.072 1.00 38.69 67 PRO A CA 1
ATOM 485 C C . PRO A 1 67 ? -61.581 -2.841 23.684 1.00 38.69 67 PRO A C 1
ATOM 487 O O . PRO A 1 67 ? -60.716 -1.983 23.535 1.00 38.69 67 PRO A O 1
ATOM 490 N N . SER A 1 68 ? -62.280 -3.322 22.654 1.00 39.22 68 SER A N 1
ATOM 491 C CA . SER A 1 68 ? -62.249 -2.938 21.231 1.00 39.22 68 SER A CA 1
ATOM 492 C C . SER A 1 68 ? -62.745 -1.513 20.918 1.00 39.22 68 SER A C 1
ATOM 494 O O . SER A 1 68 ? -63.699 -1.073 21.562 1.00 39.22 68 SER A O 1
ATOM 496 N N . PRO A 1 69 ? -62.280 -0.862 19.831 1.00 33.19 69 PRO A N 1
ATOM 497 C CA . PRO A 1 69 ? -62.991 0.250 19.209 1.00 33.19 69 PRO A CA 1
ATOM 498 C C . PRO A 1 69 ? -63.777 -0.188 17.958 1.00 33.19 69 PRO A C 1
ATOM 500 O O . PRO A 1 69 ? -63.279 -0.902 17.086 1.00 33.19 69 PRO A O 1
ATOM 503 N N . SER A 1 70 ? -65.026 0.266 17.894 1.00 31.72 70 SER A N 1
ATOM 504 C CA . SER A 1 70 ? -65.996 0.029 16.823 1.00 31.72 70 SER A CA 1
ATOM 505 C C . SER A 1 70 ? -65.699 0.828 15.548 1.00 31.72 70 SER A C 1
ATOM 507 O O . SER A 1 70 ? -65.261 1.976 15.590 1.00 31.72 70 SER A O 1
ATOM 509 N N . LEU A 1 71 ? -66.036 0.231 14.404 1.00 35.75 71 LEU A N 1
ATOM 510 C CA . LEU A 1 71 ? -66.117 0.863 13.086 1.00 35.75 71 LEU A CA 1
ATOM 511 C C . LEU A 1 71 ? -67.375 1.739 12.983 1.00 35.75 71 LEU A C 1
ATOM 513 O O . LEU A 1 71 ? -68.480 1.208 12.914 1.00 35.75 71 LEU A O 1
ATOM 517 N N . THR A 1 72 ? -67.231 3.063 12.876 1.00 33.25 72 THR A N 1
ATOM 518 C CA . THR A 1 72 ? -68.194 3.917 12.149 1.00 33.25 72 THR A CA 1
ATOM 519 C C . THR A 1 72 ? -67.496 5.165 11.597 1.00 33.25 72 THR A C 1
ATOM 521 O O . THR A 1 72 ? -67.285 6.163 12.274 1.00 33.25 72 THR A O 1
ATOM 524 N N . PHE A 1 73 ? -67.076 5.035 10.340 1.00 31.58 73 PHE A N 1
ATOM 525 C CA . PHE A 1 73 ? -67.178 6.004 9.245 1.00 31.58 73 PHE A CA 1
ATOM 526 C C . PHE A 1 73 ? -67.905 7.331 9.576 1.00 31.58 73 PHE A C 1
ATOM 528 O O . PHE A 1 73 ? -69.065 7.296 9.968 1.00 31.58 73 PHE A O 1
ATOM 535 N N . LEU A 1 74 ? -67.267 8.489 9.335 1.00 31.19 74 LEU A N 1
ATOM 536 C CA . LEU A 1 74 ? -67.747 9.533 8.404 1.00 31.19 74 LEU A CA 1
ATOM 537 C C . LEU A 1 74 ? -66.824 10.778 8.394 1.00 31.19 74 LEU A C 1
ATOM 539 O O . LEU A 1 74 ? -66.696 11.509 9.368 1.00 31.19 74 LEU A O 1
ATOM 543 N N . LEU A 1 75 ? -66.277 11.035 7.200 1.00 38.09 75 LEU A N 1
ATOM 544 C CA . LEU A 1 75 ? -65.969 12.344 6.605 1.00 38.09 75 LEU A CA 1
ATOM 545 C C . LEU A 1 75 ? -64.909 13.241 7.268 1.00 38.09 75 LEU A C 1
ATOM 547 O O . LEU A 1 75 ? -65.218 14.202 7.968 1.00 38.09 75 LEU A O 1
ATOM 551 N N . ARG A 1 76 ? -63.661 13.105 6.805 1.00 32.25 76 ARG A N 1
ATOM 552 C CA . ARG A 1 76 ? -62.813 14.285 6.589 1.00 32.25 76 ARG A CA 1
ATOM 553 C C . ARG A 1 76 ? -61.970 14.111 5.330 1.00 32.25 76 ARG A C 1
ATOM 555 O O . ARG A 1 76 ? -61.160 13.199 5.226 1.00 32.25 76 ARG A O 1
ATOM 562 N N . ARG A 1 77 ? -62.224 14.977 4.347 1.00 36.25 77 ARG A N 1
ATOM 563 C CA . ARG A 1 77 ? -61.433 15.106 3.116 1.00 36.25 77 ARG A CA 1
ATOM 564 C C . ARG A 1 77 ? -59.981 15.445 3.495 1.00 36.25 77 ARG A C 1
ATOM 566 O O . ARG A 1 77 ? -59.811 16.351 4.313 1.00 36.25 77 ARG A O 1
ATOM 573 N N . PRO A 1 78 ? -58.948 14.791 2.936 1.00 35.75 78 PRO A N 1
ATOM 574 C CA . PRO A 1 78 ? -57.580 15.238 3.155 1.00 35.75 78 PRO A CA 1
ATOM 575 C C . PRO A 1 78 ? -57.324 16.517 2.346 1.00 35.75 78 PRO A C 1
ATOM 577 O O . PRO A 1 78 ? -57.543 16.557 1.135 1.00 35.75 78 PRO A O 1
ATOM 580 N N . ASN A 1 79 ? -56.876 17.567 3.036 1.00 35.19 79 ASN A N 1
ATOM 581 C CA . ASN A 1 79 ? -56.322 18.766 2.415 1.00 35.19 79 ASN A CA 1
ATOM 582 C C . ASN A 1 79 ? -54.981 18.415 1.749 1.00 35.19 79 ASN A C 1
ATOM 584 O O . ASN A 1 79 ? -54.144 17.711 2.312 1.00 35.19 79 ASN A O 1
ATOM 588 N N . SER A 1 80 ? -54.783 18.928 0.542 1.00 42.00 80 SER A N 1
ATOM 589 C CA . SER A 1 80 ? -53.683 18.657 -0.387 1.00 42.00 80 SER A CA 1
ATOM 590 C C . SER A 1 80 ? -52.342 19.311 -0.007 1.00 42.00 80 SER A C 1
ATOM 592 O O . SER A 1 80 ? -51.687 19.905 -0.858 1.00 42.00 80 SER A O 1
ATOM 594 N N . ALA A 1 81 ? -51.919 19.231 1.258 1.00 45.31 81 ALA A N 1
ATOM 595 C CA . ALA A 1 81 ? -50.683 19.881 1.717 1.00 45.31 81 ALA A CA 1
ATOM 596 C C . ALA A 1 81 ? -49.866 19.080 2.750 1.00 45.31 81 ALA A C 1
ATOM 598 O O . ALA A 1 81 ? -48.997 19.646 3.404 1.00 45.31 81 ALA A O 1
ATOM 599 N N . GLU A 1 82 ? -50.099 17.771 2.898 1.00 46.16 82 GLU A N 1
ATOM 600 C CA . GLU A 1 82 ? -49.441 16.969 3.950 1.00 46.16 82 GLU A CA 1
ATOM 601 C C . GLU A 1 82 ? -48.840 15.640 3.459 1.00 46.16 82 GLU A C 1
ATOM 603 O O . GLU A 1 82 ? -48.604 14.721 4.234 1.00 46.16 82 GLU A O 1
ATOM 608 N N . GLN A 1 83 ? -48.548 15.524 2.159 1.00 42.59 83 GLN A N 1
ATOM 609 C CA . GLN A 1 83 ? -47.871 14.343 1.587 1.00 42.59 83 GLN A CA 1
ATOM 610 C C . GLN A 1 83 ? -46.420 14.598 1.151 1.00 42.59 83 GLN A C 1
ATOM 612 O O . GLN A 1 83 ? -45.754 13.691 0.658 1.00 42.59 83 GLN A O 1
ATOM 617 N N . ALA A 1 84 ? -45.879 15.794 1.394 1.00 46.62 84 ALA A N 1
ATOM 618 C CA . ALA A 1 84 ? -44.496 16.120 1.043 1.00 46.62 84 ALA A CA 1
ATOM 619 C C . ALA A 1 84 ? -43.476 15.860 2.169 1.00 46.62 84 ALA A C 1
ATOM 621 O O . ALA A 1 84 ? -42.293 16.082 1.956 1.00 46.62 84 ALA A O 1
ATOM 622 N N . ASN A 1 85 ? -43.882 15.346 3.337 1.00 48.12 85 ASN A N 1
ATOM 623 C CA . ASN A 1 85 ? -42.950 15.104 4.452 1.00 48.12 85 ASN A CA 1
ATOM 624 C C . ASN A 1 85 ? -42.561 13.627 4.633 1.00 48.12 85 ASN A C 1
ATOM 626 O O . ASN A 1 85 ? -41.645 13.327 5.392 1.00 48.12 85 ASN A O 1
ATOM 630 N N . GLY A 1 86 ? -43.199 12.694 3.917 1.00 51.41 86 GLY A N 1
ATOM 631 C CA . GLY A 1 86 ? -42.849 11.268 3.957 1.00 51.41 86 GLY A CA 1
ATOM 632 C C . GLY A 1 86 ? -41.740 10.916 2.967 1.00 51.41 86 GLY A C 1
ATOM 633 O O . GLY A 1 86 ? -40.681 10.435 3.349 1.00 51.41 86 GLY A O 1
ATOM 634 N N . LEU A 1 87 ? -41.944 11.226 1.685 1.00 54.91 87 LEU A N 1
ATOM 635 C CA . LEU A 1 87 ? -40.965 10.906 0.642 1.00 54.91 87 LEU A CA 1
ATOM 636 C C . LEU A 1 87 ? -39.722 11.800 0.723 1.00 54.91 87 LEU A C 1
ATOM 638 O O . LEU A 1 87 ? -38.618 11.348 0.447 1.00 54.91 87 LEU A O 1
ATOM 642 N N . LEU A 1 88 ? -39.894 13.058 1.139 1.00 53.06 88 LEU A N 1
ATOM 643 C CA . LEU A 1 88 ? -38.805 14.023 1.270 1.00 53.06 88 LEU A CA 1
ATOM 644 C C . LEU A 1 88 ? -37.980 13.764 2.534 1.00 53.06 88 LEU A C 1
ATOM 646 O O . LEU A 1 88 ? -36.778 13.953 2.472 1.00 53.06 88 LEU A O 1
ATOM 650 N N . SER A 1 89 ? -38.561 13.219 3.615 1.00 52.06 89 SER A N 1
ATOM 651 C CA . SER A 1 89 ? -37.793 12.728 4.774 1.00 52.06 89 SER A CA 1
ATOM 652 C C . SER A 1 89 ? -37.114 11.385 4.508 1.00 52.06 89 SER A C 1
ATOM 654 O O . SER A 1 89 ? -36.030 11.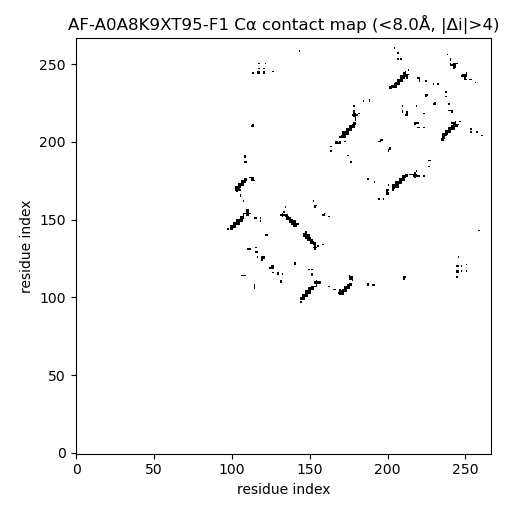151 5.031 1.00 52.06 89 SER A O 1
ATOM 656 N N . VAL A 1 90 ? -37.681 10.529 3.652 1.00 58.16 90 VAL A N 1
ATOM 657 C CA . VAL A 1 90 ? -36.992 9.336 3.135 1.00 58.16 90 VAL A CA 1
ATOM 658 C C . VAL A 1 90 ? -35.843 9.751 2.212 1.00 58.16 90 VAL A C 1
ATOM 660 O O . VAL A 1 90 ? -34.731 9.282 2.399 1.00 58.16 90 VAL A O 1
ATOM 663 N N . LEU A 1 91 ? -36.043 10.708 1.302 1.00 51.97 91 LEU A N 1
ATOM 664 C CA . LEU A 1 91 ? -34.981 11.259 0.451 1.00 51.97 91 LEU A CA 1
ATOM 665 C C . LEU A 1 91 ? -33.959 12.101 1.233 1.00 51.97 91 LEU A C 1
ATOM 667 O O . LEU A 1 91 ? -32.794 12.106 0.856 1.00 51.97 91 LEU A O 1
ATOM 671 N N . GLN A 1 92 ? -34.343 12.769 2.327 1.00 50.88 92 GLN A N 1
ATOM 672 C CA . GLN A 1 92 ? -33.420 13.443 3.252 1.00 50.88 92 GLN A CA 1
ATOM 673 C C . GLN A 1 92 ? -32.690 12.458 4.157 1.00 50.88 92 GLN A C 1
ATOM 675 O O . GLN A 1 92 ? -31.544 12.723 4.472 1.00 50.88 92 GLN A O 1
ATOM 680 N N . LYS A 1 93 ? -33.280 11.317 4.533 1.00 48.53 93 LYS A N 1
ATOM 681 C CA . LYS A 1 93 ? -32.562 10.220 5.207 1.00 48.53 93 LYS A CA 1
ATOM 682 C C . LYS A 1 93 ? -31.612 9.500 4.250 1.00 48.53 93 LYS A C 1
ATOM 684 O O . LYS A 1 93 ? -30.524 9.119 4.663 1.00 48.53 93 LYS A O 1
ATOM 689 N N . LEU A 1 94 ? -31.967 9.414 2.966 1.00 49.03 94 LEU A N 1
ATOM 690 C CA . LEU A 1 94 ? -31.081 8.943 1.895 1.00 49.03 94 LEU A CA 1
ATOM 691 C C . LEU A 1 94 ? -30.015 9.987 1.498 1.00 49.03 94 LEU A C 1
ATOM 693 O O . LEU A 1 94 ? -28.974 9.611 0.974 1.00 49.03 94 LEU A O 1
ATOM 697 N N . LYS A 1 95 ? -30.237 11.283 1.774 1.00 52.28 95 LYS A N 1
ATOM 698 C CA . LYS A 1 95 ? -29.257 12.381 1.601 1.00 52.28 95 LYS A CA 1
ATOM 699 C C . LYS A 1 95 ? -28.550 12.807 2.896 1.00 52.28 95 LYS A C 1
ATOM 701 O O . LYS A 1 95 ? -27.709 13.697 2.859 1.00 52.28 95 LYS A O 1
ATOM 706 N N . GLY A 1 96 ? -28.896 12.210 4.030 1.00 49.47 96 GLY A N 1
ATOM 707 C CA . GLY A 1 96 ? -28.570 12.708 5.366 1.00 49.47 96 GLY A CA 1
ATOM 708 C C . GLY A 1 96 ? -28.171 11.584 6.304 1.00 49.47 96 GLY A C 1
ATOM 709 O O . GLY A 1 96 ? -28.717 11.488 7.391 1.00 49.47 96 GLY A O 1
ATOM 710 N N . THR A 1 97 ? -27.267 10.717 5.846 1.00 43.06 97 THR A N 1
ATOM 711 C CA . THR A 1 97 ? -26.378 9.877 6.676 1.00 43.06 97 THR A CA 1
ATOM 712 C C . THR A 1 97 ? -25.134 9.430 5.891 1.00 43.06 97 THR A C 1
ATOM 714 O O . THR A 1 97 ? -24.567 8.381 6.157 1.00 43.06 97 THR A O 1
ATOM 717 N N . THR A 1 98 ? -24.637 10.211 4.930 1.00 49.91 98 THR A N 1
ATOM 718 C CA . THR A 1 98 ? -23.202 10.125 4.621 1.00 49.91 98 THR A CA 1
ATOM 719 C C . THR A 1 98 ? -22.499 11.070 5.577 1.00 49.91 98 THR A C 1
ATOM 721 O O . THR A 1 98 ? -22.105 12.168 5.189 1.00 49.91 98 THR A O 1
ATOM 724 N N . GLU A 1 99 ? -22.365 10.665 6.846 1.00 52.84 99 GLU A N 1
ATOM 725 C CA . GLU A 1 99 ? -21.150 11.067 7.551 1.00 52.84 99 GLU A CA 1
ATOM 726 C C . GLU A 1 99 ? -20.018 10.632 6.627 1.00 52.84 99 GLU A C 1
ATOM 728 O O . GLU A 1 99 ? -19.912 9.449 6.294 1.00 52.84 99 GLU A O 1
ATOM 733 N N . SER A 1 100 ? -19.276 11.594 6.080 1.00 62.00 100 SER A N 1
ATOM 734 C CA . SER A 1 100 ? -18.153 11.289 5.207 1.00 62.00 100 SER A CA 1
ATOM 735 C C . SER A 1 100 ? -17.209 10.420 6.019 1.00 62.00 100 SER A C 1
ATOM 737 O O . SER A 1 100 ? -16.574 10.916 6.950 1.00 62.00 100 SER A O 1
ATOM 739 N N . VAL A 1 101 ? -17.181 9.119 5.726 1.00 78.19 101 VAL A N 1
ATOM 740 C CA . VAL A 1 101 ? -16.332 8.175 6.441 1.00 78.19 101 VAL A CA 1
ATOM 741 C C . VAL A 1 101 ? -14.900 8.621 6.191 1.00 78.19 101 VAL A C 1
ATOM 743 O O . VAL A 1 101 ? -14.394 8.529 5.072 1.00 78.19 101 VAL A O 1
ATOM 746 N N . GLU A 1 102 ? -14.294 9.198 7.223 1.00 86.00 102 GLU A N 1
ATOM 747 C CA . GLU A 1 102 ? -12.885 9.545 7.213 1.00 86.00 102 GLU A CA 1
ATOM 748 C C . GLU A 1 102 ? -12.089 8.292 7.558 1.00 86.00 102 GLU A C 1
ATOM 750 O O . GLU A 1 102 ? -12.432 7.583 8.506 1.00 86.00 102 GLU A O 1
ATOM 755 N N . LEU A 1 103 ? -11.068 8.006 6.755 1.00 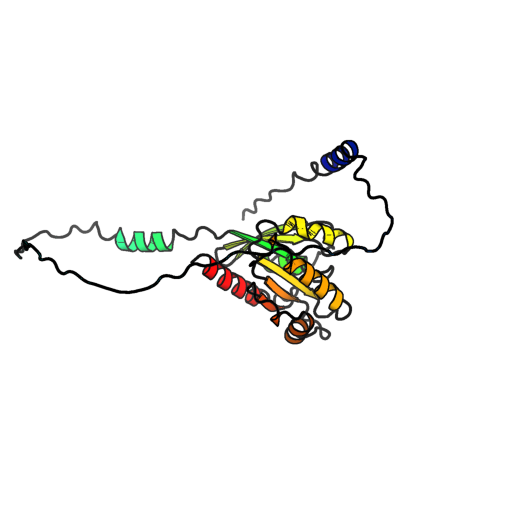90.12 103 LEU A N 1
ATOM 756 C CA . LEU A 1 103 ? -10.226 6.829 6.911 1.00 90.12 103 LEU A CA 1
ATOM 757 C C . LEU A 1 103 ? -8.774 7.232 6.959 1.00 90.12 103 LEU A C 1
ATOM 759 O O . LEU A 1 103 ? -8.283 7.898 6.046 1.00 90.12 103 LEU A O 1
ATOM 763 N N . ARG A 1 104 ? -8.076 6.800 8.001 1.00 92.94 104 ARG A N 1
ATOM 764 C CA . ARG A 1 104 ? -6.632 6.930 8.104 1.00 92.94 104 ARG A CA 1
ATOM 765 C C . ARG A 1 104 ? -5.968 5.726 7.453 1.00 92.94 104 ARG A C 1
ATOM 767 O O . ARG A 1 104 ? -5.999 4.616 7.978 1.00 92.94 104 ARG A O 1
ATOM 774 N N . ILE A 1 105 ? -5.342 5.981 6.312 1.00 93.75 105 ILE A N 1
ATOM 775 C CA . ILE A 1 105 ? -4.600 4.992 5.540 1.00 93.75 105 ILE A CA 1
ATOM 776 C C . ILE A 1 105 ? -3.112 5.295 5.663 1.00 93.75 105 ILE A C 1
ATOM 778 O O . ILE A 1 105 ? -2.699 6.434 5.443 1.00 93.75 105 ILE A O 1
ATOM 782 N N . VAL A 1 106 ? -2.298 4.285 5.954 1.00 95.69 106 VAL A N 1
ATOM 783 C CA . VAL A 1 106 ? -0.834 4.412 5.933 1.00 95.69 106 VAL A CA 1
ATOM 784 C C . VAL A 1 106 ? -0.279 3.621 4.750 1.00 95.69 106 VAL A C 1
ATOM 786 O O . VAL A 1 106 ? -0.614 2.450 4.589 1.00 95.69 106 VAL A O 1
ATOM 789 N N . LEU A 1 107 ? 0.550 4.257 3.914 1.00 95.81 107 LEU A N 1
ATOM 790 C CA . LEU A 1 107 ? 1.302 3.606 2.836 1.00 95.81 107 LEU A CA 1
ATOM 791 C C . LEU A 1 107 ? 2.725 3.322 3.303 1.00 95.81 107 LEU A C 1
ATOM 793 O O . LEU A 1 107 ? 3.509 4.250 3.516 1.00 95.81 107 LEU A O 1
ATOM 797 N N . LEU A 1 108 ? 3.063 2.037 3.378 1.00 96.62 108 LEU A N 1
ATOM 798 C CA . LEU A 1 108 ? 4.398 1.533 3.700 1.00 96.62 108 LEU A CA 1
ATOM 799 C C . LEU A 1 108 ? 4.914 0.596 2.603 1.00 96.62 108 LEU A C 1
ATOM 801 O O . LEU A 1 108 ? 4.224 0.293 1.629 1.00 96.62 108 LEU A O 1
ATOM 805 N N . GLY A 1 109 ? 6.185 0.218 2.718 1.00 96.31 109 GLY A N 1
ATOM 806 C CA . GLY A 1 109 ? 6.909 -0.586 1.735 1.00 96.31 109 GLY A CA 1
ATOM 807 C C . GLY A 1 109 ? 8.302 -0.030 1.467 1.00 96.31 109 GLY A C 1
ATOM 808 O O . GLY A 1 109 ? 8.610 1.116 1.822 1.00 96.31 109 GLY A O 1
ATOM 809 N N . LEU A 1 110 ? 9.152 -0.815 0.809 1.00 96.00 110 LEU A N 1
ATOM 810 C CA . LEU A 1 110 ? 10.543 -0.435 0.555 1.00 96.00 110 LEU A CA 1
ATOM 811 C C . LEU A 1 110 ? 10.669 0.836 -0.301 1.00 96.00 110 LEU A C 1
ATOM 813 O O . LEU A 1 110 ? 9.736 1.298 -0.974 1.00 96.00 110 LEU A O 1
ATOM 817 N N . ASP A 1 111 ? 11.845 1.455 -0.264 1.00 93.75 111 ASP A N 1
ATOM 818 C CA . ASP A 1 111 ? 12.208 2.486 -1.229 1.00 93.75 111 ASP A CA 1
ATOM 819 C C . ASP A 1 111 ? 12.107 1.955 -2.670 1.00 93.75 111 ASP A C 1
ATOM 821 O O . ASP A 1 111 ? 12.275 0.767 -2.947 1.00 93.75 111 ASP A O 1
ATOM 825 N N . ASN A 1 112 ? 11.765 2.856 -3.592 1.00 93.25 112 ASN A N 1
ATOM 826 C CA . ASN A 1 112 ? 11.504 2.548 -5.000 1.00 93.25 112 ASN A CA 1
ATOM 827 C C . ASN A 1 112 ? 10.290 1.631 -5.284 1.00 93.25 112 ASN A C 1
ATOM 829 O O . ASN A 1 112 ? 9.996 1.383 -6.449 1.00 93.25 112 ASN A O 1
ATOM 833 N N . ALA A 1 113 ? 9.517 1.203 -4.277 1.00 94.81 113 ALA A N 1
ATOM 834 C CA . ALA A 1 113 ? 8.313 0.389 -4.499 1.00 94.81 113 ALA A CA 1
ATOM 835 C C . ALA A 1 113 ? 7.197 1.101 -5.293 1.00 94.81 113 ALA A C 1
ATOM 837 O O . ALA A 1 113 ? 6.353 0.451 -5.901 1.00 94.81 113 ALA A O 1
ATOM 838 N N . GLY A 1 114 ? 7.197 2.440 -5.321 1.00 93.75 114 GLY A N 1
ATOM 839 C CA . GLY A 1 114 ? 6.205 3.247 -6.046 1.00 93.75 114 GLY A CA 1
ATOM 840 C C . GLY A 1 114 ? 5.063 3.802 -5.187 1.00 93.75 114 GLY A C 1
ATOM 841 O O . GLY A 1 114 ? 4.021 4.149 -5.728 1.00 93.75 114 GLY A O 1
ATOM 842 N N . LYS A 1 115 ? 5.251 3.928 -3.865 1.00 94.31 115 LYS A N 1
ATOM 843 C CA . LYS A 1 115 ? 4.249 4.470 -2.919 1.00 94.31 115 LYS A CA 1
ATOM 844 C C . LYS A 1 115 ? 3.753 5.871 -3.291 1.00 94.31 115 LYS A C 1
ATOM 846 O O . LYS A 1 115 ? 2.561 6.077 -3.482 1.00 94.31 115 LYS A O 1
ATOM 851 N N . THR A 1 116 ? 4.670 6.817 -3.482 1.00 91.81 116 THR A N 1
ATOM 852 C CA . THR A 1 116 ? 4.330 8.196 -3.867 1.00 91.81 116 THR A CA 1
ATOM 853 C C . THR A 1 116 ? 3.684 8.262 -5.252 1.00 91.81 116 THR A C 1
ATOM 855 O O . THR A 1 116 ? 2.782 9.067 -5.472 1.00 91.81 116 THR A O 1
ATOM 858 N N . THR A 1 117 ? 4.099 7.391 -6.177 1.00 93.06 117 THR A N 1
ATOM 859 C CA . THR A 1 117 ? 3.475 7.251 -7.502 1.00 93.06 117 THR A CA 1
ATOM 860 C C . THR A 1 117 ? 2.036 6.764 -7.388 1.00 93.06 117 THR A C 1
ATOM 862 O O . THR A 1 117 ? 1.148 7.363 -7.984 1.00 93.06 117 THR A O 1
ATOM 865 N N . LEU A 1 118 ? 1.791 5.742 -6.566 1.00 92.75 118 LEU A N 1
ATOM 866 C CA . LEU A 1 118 ? 0.454 5.226 -6.283 1.00 92.75 118 LEU A CA 1
ATOM 867 C C . LEU A 1 118 ? -0.432 6.310 -5.657 1.00 92.75 118 LEU A C 1
ATOM 869 O O . LEU A 1 118 ? -1.561 6.505 -6.095 1.00 92.75 118 LEU A O 1
ATOM 873 N N . LEU A 1 119 ? 0.092 7.067 -4.688 1.00 91.75 119 LEU A N 1
ATOM 874 C CA . LEU A 1 119 ? -0.635 8.173 -4.064 1.00 91.75 119 LEU A CA 1
ATOM 875 C C . LEU A 1 119 ? -1.009 9.268 -5.074 1.00 91.75 119 LEU A C 1
ATOM 877 O O . LEU A 1 119 ? -2.137 9.757 -5.066 1.00 91.75 119 LEU A O 1
ATOM 881 N N . LYS A 1 120 ? -0.076 9.659 -5.947 1.00 90.62 120 LYS A N 1
ATOM 882 C CA . LYS A 1 120 ? -0.339 10.642 -7.008 1.00 90.62 120 LYS A CA 1
ATOM 883 C C . LYS A 1 120 ? -1.352 10.129 -8.032 1.00 90.62 120 LYS A C 1
ATOM 885 O O . LYS A 1 120 ? -2.238 10.883 -8.416 1.00 90.62 120 LYS A O 1
ATOM 890 N N . SER A 1 121 ? -1.264 8.852 -8.401 1.00 89.44 121 SER A N 1
ATOM 891 C CA . SER A 1 121 ? -2.229 8.184 -9.281 1.00 89.44 121 SER A CA 1
ATOM 892 C C . SER A 1 121 ? -3.640 8.200 -8.677 1.00 89.44 121 SER A C 1
ATOM 894 O O . SER A 1 121 ? -4.594 8.618 -9.330 1.00 89.44 121 SER A O 1
ATOM 896 N N . LEU A 1 122 ? -3.770 7.889 -7.380 1.00 86.38 122 LEU A N 1
ATOM 897 C CA . LEU A 1 122 ? -5.037 7.983 -6.640 1.00 86.38 122 LEU A CA 1
ATOM 898 C C . LEU A 1 122 ? -5.580 9.417 -6.552 1.00 86.38 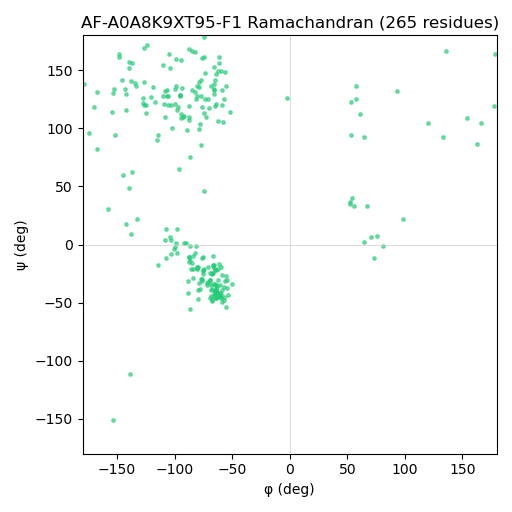122 LEU A C 1
ATOM 900 O O . LEU A 1 122 ? -6.791 9.618 -6.593 1.00 86.38 122 LEU A O 1
ATOM 904 N N . ALA A 1 123 ? -4.696 10.409 -6.441 1.00 84.94 123 ALA A N 1
ATOM 905 C CA . ALA A 1 123 ? -5.058 11.824 -6.410 1.00 84.94 123 ALA A CA 1
ATOM 906 C C . ALA A 1 123 ? -5.301 12.434 -7.807 1.00 84.94 123 ALA A C 1
ATOM 908 O O . ALA A 1 123 ? -5.655 13.607 -7.889 1.00 84.94 123 ALA A O 1
ATOM 909 N N . SER A 1 124 ? -5.136 11.662 -8.892 1.00 83.31 124 SER A N 1
ATOM 910 C CA . SER A 1 124 ? -5.190 12.156 -10.281 1.00 83.31 124 SER A CA 1
ATOM 911 C C . SER A 1 124 ? -4.225 13.325 -10.547 1.00 83.31 124 SER A C 1
ATOM 913 O O . SER A 1 124 ? -4.568 14.290 -11.228 1.00 83.31 124 SER A O 1
ATOM 915 N N . GLU A 1 125 ? -3.019 13.251 -9.982 1.00 83.06 125 GLU A N 1
ATOM 916 C CA . GLU A 1 125 ? -1.957 14.250 -10.138 1.00 83.06 125 GLU A CA 1
ATOM 917 C C . GLU A 1 125 ? -0.842 13.791 -11.087 1.00 83.06 125 GLU A C 1
ATOM 919 O O . GLU A 1 125 ? -0.663 12.600 -11.339 1.00 83.06 125 GLU A O 1
ATOM 924 N N . ASP A 1 126 ? -0.014 14.738 -11.540 1.00 79.75 126 ASP A N 1
ATOM 925 C CA . ASP A 1 126 ? 1.131 14.453 -12.402 1.00 79.75 126 ASP A CA 1
ATOM 926 C C . ASP A 1 126 ? 2.200 13.579 -11.715 1.00 79.75 126 ASP A C 1
ATOM 928 O O . ASP A 1 126 ? 2.823 13.936 -10.701 1.00 79.75 126 ASP A O 1
ATOM 932 N N . ILE A 1 127 ? 2.461 12.428 -12.339 1.00 81.19 127 ILE A N 1
ATOM 933 C CA . ILE A 1 127 ? 3.399 11.388 -11.883 1.00 81.19 127 ILE A CA 1
ATOM 934 C C . ILE A 1 127 ? 4.842 11.650 -12.370 1.00 81.19 127 ILE A C 1
ATOM 936 O O . ILE A 1 127 ? 5.790 11.079 -11.839 1.00 81.19 127 ILE A O 1
ATOM 940 N N . ASN A 1 128 ? 5.041 12.560 -13.328 1.00 74.69 128 ASN A N 1
ATOM 941 C CA . ASN A 1 128 ? 6.326 12.751 -14.019 1.00 74.69 128 ASN A CA 1
ATOM 942 C C . ASN A 1 128 ? 7.456 13.317 -13.136 1.00 74.69 128 ASN A C 1
ATOM 944 O O . ASN A 1 128 ? 8.631 13.103 -13.425 1.00 74.69 128 ASN A O 1
ATOM 948 N N . THR A 1 129 ? 7.130 14.028 -12.054 1.00 73.81 129 THR A N 1
ATOM 949 C CA . THR A 1 129 ? 8.110 14.606 -11.120 1.00 73.81 129 THR A CA 1
ATOM 950 C C . THR A 1 129 ? 7.967 13.963 -9.743 1.00 73.81 129 THR A C 1
ATOM 952 O O . THR A 1 129 ? 7.182 14.398 -8.896 1.00 73.81 129 THR A O 1
ATOM 955 N N . ILE A 1 130 ? 8.699 12.873 -9.506 1.00 76.69 130 ILE A N 1
ATOM 956 C CA . ILE A 1 130 ? 8.731 12.198 -8.202 1.00 76.69 130 ILE A CA 1
ATOM 957 C C . ILE A 1 130 ? 10.180 12.063 -7.757 1.00 76.69 130 ILE A C 1
ATOM 959 O O . ILE A 1 130 ? 10.999 11.438 -8.424 1.00 76.69 130 ILE A O 1
ATOM 963 N N . THR A 1 131 ? 10.485 12.656 -6.609 1.00 75.25 131 THR A N 1
ATOM 964 C CA . THR A 1 131 ? 11.760 12.498 -5.913 1.00 75.25 131 THR A CA 1
ATOM 965 C C . THR A 1 131 ? 11.580 11.557 -4.719 1.00 75.25 131 THR A C 1
ATOM 967 O O . THR A 1 131 ? 10.478 11.464 -4.174 1.00 75.25 131 THR A O 1
ATOM 970 N N . PRO A 1 132 ? 12.631 10.833 -4.289 1.00 72.81 132 PRO A N 1
ATOM 971 C CA . PRO A 1 132 ? 12.543 9.972 -3.116 1.00 72.81 132 PRO A CA 1
ATOM 972 C C . PRO A 1 132 ? 12.118 10.752 -1.865 1.00 72.81 132 PRO A C 1
ATOM 974 O O . PRO A 1 132 ? 12.771 11.722 -1.475 1.00 72.81 132 PRO A O 1
ATOM 977 N N . THR A 1 133 ? 11.053 10.301 -1.203 1.00 74.50 133 THR A N 1
ATOM 978 C CA . THR A 1 133 ? 10.541 10.922 0.024 1.00 74.50 133 THR A CA 1
ATOM 979 C C . THR A 1 133 ? 11.565 10.790 1.156 1.00 74.50 133 THR A C 1
ATOM 981 O O . THR A 1 133 ? 11.937 9.677 1.534 1.00 74.50 133 THR A O 1
ATOM 984 N N . GLN A 1 134 ? 12.036 11.922 1.694 1.00 71.00 134 GLN A N 1
ATOM 985 C CA . GLN A 1 134 ? 12.975 11.964 2.831 1.00 71.00 134 GLN A CA 1
ATOM 986 C C . GLN A 1 134 ? 12.274 11.888 4.199 1.00 71.00 134 GLN A C 1
ATOM 988 O O . GLN A 1 134 ? 12.922 11.601 5.200 1.00 71.00 134 GLN A O 1
ATOM 993 N N . GLY A 1 135 ? 10.959 12.121 4.242 1.00 78.69 135 GLY A N 1
ATOM 994 C CA . GLY A 1 135 ? 10.145 12.073 5.457 1.00 78.69 135 GLY A CA 1
ATOM 995 C C . GLY A 1 135 ? 8.801 11.402 5.197 1.00 78.69 135 GLY A C 1
ATOM 996 O O . GLY A 1 135 ? 8.746 10.205 4.916 1.00 78.69 135 GLY A O 1
ATOM 997 N N . PHE A 1 136 ? 7.729 12.187 5.260 1.00 83.00 136 PHE A N 1
ATOM 998 C CA . PHE A 1 136 ? 6.368 11.733 5.001 1.00 83.00 136 PHE A CA 1
ATOM 999 C C . PHE A 1 136 ? 5.582 12.778 4.203 1.00 83.00 136 PHE A C 1
ATOM 1001 O O . PHE A 1 136 ? 5.906 13.966 4.229 1.00 83.00 136 PHE A O 1
ATOM 1008 N N . ASN A 1 137 ? 4.543 12.330 3.511 1.00 85.31 137 ASN A N 1
ATOM 1009 C CA . ASN A 1 137 ? 3.566 13.163 2.825 1.00 85.31 137 ASN A CA 1
ATOM 1010 C C . ASN A 1 137 ? 2.161 12.761 3.291 1.00 85.31 137 ASN A C 1
ATOM 1012 O O . ASN A 1 137 ? 1.889 11.575 3.465 1.00 85.31 137 ASN A O 1
ATOM 1016 N N . ILE A 1 138 ? 1.275 13.733 3.503 1.00 88.19 138 ILE A N 1
ATOM 1017 C CA . ILE A 1 138 ? -0.116 13.481 3.892 1.00 88.19 138 ILE A CA 1
ATOM 1018 C C . ILE A 1 138 ? -1.011 14.080 2.825 1.00 88.19 138 ILE A C 1
ATOM 1020 O O . ILE A 1 138 ? -0.902 15.268 2.519 1.00 88.19 138 ILE A O 1
ATOM 1024 N N . LYS A 1 139 ? -1.921 13.270 2.288 1.00 88.38 139 LYS A N 1
ATOM 1025 C CA . LYS A 1 139 ? -2.932 13.743 1.344 1.00 88.38 139 LYS A CA 1
ATOM 1026 C C . LYS A 1 139 ? -4.309 13.226 1.694 1.00 88.38 139 LYS A C 1
ATOM 1028 O O . LYS A 1 139 ? -4.486 12.045 1.969 1.00 88.38 139 LYS A O 1
ATOM 1033 N N . SER A 1 140 ? -5.287 14.117 1.616 1.00 88.38 140 SER A N 1
ATOM 1034 C CA . SER A 1 140 ? -6.697 13.763 1.712 1.00 88.38 140 SER A CA 1
ATOM 1035 C C . SER A 1 140 ? -7.264 13.576 0.308 1.00 88.38 140 SER A C 1
ATOM 1037 O O . SER A 1 140 ? -7.380 14.543 -0.442 1.00 88.38 140 SER A O 1
ATOM 1039 N N . VAL A 1 141 ? -7.619 12.343 -0.047 1.00 85.19 141 VAL A N 1
ATOM 1040 C CA . VAL A 1 141 ? -8.247 11.993 -1.328 1.00 85.19 141 VAL A CA 1
ATOM 1041 C C . VAL A 1 141 ? -9.717 11.673 -1.080 1.00 85.19 141 VAL A C 1
ATOM 1043 O O . VAL A 1 141 ? -10.044 10.856 -0.223 1.00 85.19 141 VAL A O 1
ATOM 1046 N N . ALA A 1 142 ? -10.621 12.311 -1.821 1.00 83.00 142 ALA A N 1
ATOM 1047 C CA . ALA A 1 142 ? -12.039 11.967 -1.785 1.00 83.00 142 ALA A CA 1
ATOM 1048 C C . ALA A 1 142 ? -12.312 10.843 -2.795 1.00 83.00 142 ALA A C 1
ATOM 1050 O O . ALA A 1 142 ? -12.088 11.024 -3.990 1.00 83.00 142 ALA A O 1
ATOM 1051 N N . SER A 1 143 ? -12.788 9.688 -2.329 1.00 75.06 143 SER A N 1
ATOM 1052 C CA . SER A 1 143 ? -13.102 8.538 -3.186 1.00 75.06 143 SER A CA 1
ATOM 1053 C C . SER A 1 143 ? -14.349 7.822 -2.678 1.00 75.06 143 SER A C 1
ATOM 1055 O O . SER A 1 143 ? -14.484 7.600 -1.478 1.00 75.06 143 SER A O 1
ATOM 1057 N N . HIS A 1 144 ? -15.280 7.484 -3.576 1.00 73.31 144 HIS A N 1
ATOM 1058 C CA . HIS A 1 144 ? -16.504 6.726 -3.263 1.00 73.31 144 HIS A CA 1
ATOM 1059 C C . HIS A 1 144 ? -17.344 7.298 -2.096 1.00 73.31 144 HIS A C 1
ATOM 1061 O O . HIS A 1 144 ? -17.937 6.557 -1.319 1.00 73.31 144 HIS A O 1
ATOM 1067 N N . GLY A 1 145 ? -17.390 8.629 -1.952 1.00 74.38 145 GLY A N 1
ATOM 1068 C CA . GLY A 1 145 ? -18.107 9.297 -0.853 1.00 74.38 145 GLY A CA 1
ATOM 1069 C C . GLY A 1 145 ? -17.398 9.233 0.509 1.00 74.38 145 GLY A C 1
ATOM 1070 O O . GLY A 1 145 ? -17.959 9.669 1.513 1.00 74.38 145 GLY A O 1
ATOM 1071 N N . MET A 1 146 ? -16.166 8.725 0.545 1.00 80.19 146 MET A N 1
ATOM 1072 C CA . MET A 1 146 ? -15.296 8.659 1.718 1.00 80.19 146 MET A CA 1
ATOM 1073 C C . MET A 1 146 ? -14.121 9.626 1.569 1.00 80.19 146 MET A C 1
ATOM 1075 O O . MET A 1 146 ? -13.699 9.960 0.456 1.00 80.19 146 MET A O 1
ATOM 1079 N N . LYS A 1 147 ? -13.566 10.057 2.701 1.00 86.94 147 LYS A N 1
ATOM 1080 C CA . LYS A 1 147 ? -12.373 10.904 2.749 1.00 86.94 147 LYS A CA 1
ATOM 1081 C C . LYS A 1 147 ? -11.197 10.076 3.247 1.00 86.94 147 LYS A C 1
ATOM 1083 O O . LYS A 1 147 ? -11.133 9.694 4.410 1.00 86.94 147 LYS A O 1
ATOM 1088 N N . LEU A 1 148 ? -10.266 9.798 2.351 1.00 89.56 148 LEU A N 1
ATOM 1089 C CA . LEU A 1 148 ? -9.095 8.976 2.611 1.00 89.56 148 LEU A CA 1
ATOM 1090 C C . LEU A 1 148 ? -7.934 9.885 3.002 1.00 89.56 148 LEU A C 1
ATOM 1092 O O . LEU A 1 148 ? -7.410 10.611 2.164 1.00 89.56 148 LEU A O 1
ATOM 1096 N N . ASN A 1 149 ? -7.538 9.865 4.268 1.00 92.31 149 ASN A N 1
ATOM 1097 C CA . ASN A 1 149 ? -6.356 10.554 4.771 1.00 92.31 149 ASN A CA 1
ATOM 1098 C C . ASN A 1 149 ? -5.162 9.607 4.658 1.00 92.31 149 ASN A C 1
ATOM 1100 O O . ASN A 1 149 ? -4.971 8.722 5.493 1.00 92.31 149 ASN A O 1
ATOM 1104 N N . VAL A 1 150 ? -4.389 9.787 3.595 1.00 93.25 150 VAL A N 1
ATOM 1105 C CA . VAL A 1 150 ? -3.324 8.885 3.181 1.00 93.25 150 VAL A CA 1
ATOM 1106 C C . VAL A 1 150 ? -1.964 9.412 3.632 1.00 93.25 150 VAL A C 1
ATOM 1108 O O . VAL A 1 150 ? -1.563 10.511 3.249 1.00 93.25 150 VAL A O 1
ATOM 1111 N N . TRP A 1 151 ? -1.256 8.616 4.430 1.00 94.19 151 TRP A N 1
ATOM 1112 C CA . TRP A 1 151 ? 0.077 8.898 4.958 1.00 94.19 151 TRP A CA 1
ATOM 1113 C C . TRP A 1 151 ? 1.122 8.113 4.159 1.00 94.19 151 TRP A C 1
ATOM 1115 O O . TRP A 1 151 ? 1.307 6.921 4.385 1.00 94.19 151 TRP A O 1
ATOM 1125 N N . ASP A 1 152 ? 1.799 8.765 3.214 1.00 92.88 152 ASP A N 1
ATOM 1126 C CA . ASP A 1 152 ? 2.913 8.189 2.449 1.00 92.88 152 ASP A CA 1
ATOM 1127 C C . ASP A 1 152 ? 4.221 8.406 3.208 1.00 92.88 152 ASP A C 1
ATOM 1129 O O . ASP A 1 152 ? 4.724 9.529 3.298 1.00 92.88 152 ASP A O 1
ATOM 1133 N N . ILE A 1 153 ? 4.760 7.333 3.785 1.00 93.06 153 ILE A N 1
ATOM 1134 C CA . ILE A 1 153 ? 6.015 7.372 4.536 1.00 93.06 153 ILE A CA 1
ATOM 1135 C C . ILE A 1 153 ? 7.142 6.880 3.633 1.00 93.06 153 ILE A C 1
ATOM 1137 O O . ILE A 1 153 ? 7.006 5.880 2.929 1.00 93.06 153 ILE A O 1
ATOM 1141 N N . GLY A 1 154 ? 8.291 7.556 3.641 1.00 90.56 154 GLY A N 1
ATOM 1142 C CA . GLY A 1 154 ? 9.434 7.101 2.856 1.00 90.56 154 GLY A CA 1
ATOM 1143 C C . GLY A 1 154 ? 9.899 5.691 3.268 1.00 90.56 154 GLY A C 1
ATOM 1144 O O . GLY A 1 154 ? 9.802 5.286 4.426 1.00 90.56 154 GLY A O 1
ATOM 1145 N N . GLY A 1 155 ? 10.436 4.940 2.300 1.00 91.06 155 GLY A N 1
ATOM 1146 C CA . GLY A 1 155 ? 10.827 3.536 2.496 1.00 91.06 155 GLY A CA 1
ATOM 1147 C C . GLY A 1 155 ? 12.321 3.265 2.645 1.00 91.06 155 GLY A C 1
ATOM 1148 O O . GLY A 1 155 ? 12.733 2.106 2.661 1.00 91.06 155 GLY A O 1
ATOM 1149 N N . GLN A 1 156 ? 13.142 4.316 2.716 1.00 90.56 156 GLN A N 1
ATOM 1150 C CA . GLN A 1 156 ? 14.591 4.157 2.814 1.00 90.56 156 GLN A CA 1
ATOM 1151 C C . GLN A 1 156 ? 14.951 3.483 4.137 1.00 90.56 156 GLN A C 1
ATOM 1153 O O . GLN A 1 156 ? 14.398 3.827 5.179 1.00 90.56 156 GLN A O 1
ATOM 1158 N N . ARG A 1 157 ? 15.947 2.597 4.128 1.00 90.81 157 ARG A N 1
ATOM 1159 C CA . ARG A 1 157 ? 16.376 1.847 5.322 1.00 90.81 157 ARG A CA 1
ATOM 1160 C C . ARG A 1 157 ? 16.627 2.718 6.564 1.00 90.81 157 ARG A C 1
ATOM 1162 O O . ARG A 1 157 ? 16.318 2.311 7.674 1.00 90.81 157 ARG A O 1
ATOM 1169 N N . LYS A 1 158 ? 17.120 3.950 6.382 1.00 89.56 158 LYS A N 1
ATOM 1170 C CA . LYS A 1 158 ? 17.377 4.912 7.474 1.00 89.56 158 LYS A CA 1
ATOM 1171 C C . LYS A 1 158 ? 16.117 5.406 8.191 1.00 89.56 158 LYS A C 1
ATOM 1173 O O . LYS A 1 158 ? 16.222 5.850 9.329 1.00 89.56 158 LYS A O 1
ATOM 1178 N N . ILE A 1 159 ? 14.960 5.378 7.528 1.00 88.81 159 ILE A N 1
ATOM 1179 C CA . ILE A 1 159 ? 13.706 5.926 8.062 1.00 88.81 159 ILE A CA 1
ATOM 1180 C C . ILE A 1 159 ? 12.690 4.860 8.485 1.00 88.81 159 ILE A C 1
ATOM 1182 O O . ILE A 1 159 ? 11.749 5.194 9.201 1.00 88.81 159 ILE A O 1
ATOM 1186 N N . ARG A 1 160 ? 12.904 3.585 8.130 1.00 91.69 160 ARG A N 1
ATOM 1187 C CA . ARG A 1 160 ? 12.039 2.459 8.539 1.00 91.69 160 ARG A CA 1
ATOM 1188 C C . ARG A 1 160 ? 11.838 2.336 10.056 1.00 91.69 160 ARG A C 1
ATOM 1190 O O . ARG A 1 160 ? 10.696 2.149 10.462 1.00 91.69 160 ARG A O 1
ATOM 1197 N N . PRO A 1 161 ? 12.845 2.593 10.922 1.00 90.44 161 PRO A N 1
ATOM 1198 C CA . PRO A 1 161 ? 12.627 2.586 12.373 1.00 90.44 161 PRO A CA 1
ATOM 1199 C C . PRO A 1 161 ? 11.575 3.597 12.860 1.00 90.44 161 PRO A C 1
ATOM 1201 O O . PRO A 1 161 ? 11.053 3.473 13.965 1.00 90.44 161 PRO A O 1
ATOM 1204 N N . PHE A 1 162 ? 11.255 4.620 12.058 1.00 88.25 162 PHE A N 1
ATOM 1205 C CA . PHE A 1 162 ? 10.219 5.595 12.388 1.00 88.25 162 PHE A CA 1
ATOM 1206 C C . PHE A 1 162 ? 8.818 5.171 11.943 1.00 88.25 162 PHE A C 1
ATOM 1208 O O . PHE A 1 162 ? 7.865 5.811 12.381 1.00 88.25 162 PHE A O 1
ATOM 1215 N N . TRP A 1 163 ? 8.658 4.114 11.136 1.00 93.62 163 TRP A N 1
ATOM 1216 C CA . TRP A 1 163 ? 7.349 3.644 10.662 1.00 93.62 163 TRP A CA 1
ATOM 1217 C C . TRP A 1 163 ? 6.376 3.393 11.813 1.00 93.62 163 TRP A C 1
ATOM 1219 O O . TRP A 1 163 ? 5.246 3.876 11.763 1.00 93.62 163 TRP A O 1
ATOM 1229 N N . LYS A 1 164 ? 6.854 2.765 12.896 1.00 91.25 164 LYS A N 1
ATOM 1230 C CA . LYS A 1 164 ? 6.068 2.437 14.099 1.00 91.25 164 LYS A CA 1
ATOM 1231 C C . LYS A 1 164 ? 5.364 3.652 14.713 1.00 91.25 164 LYS A C 1
ATOM 1233 O O . LYS A 1 164 ? 4.258 3.535 15.228 1.00 91.25 164 LYS A O 1
ATOM 1238 N N . LYS A 1 165 ? 5.953 4.848 14.583 1.00 90.62 165 LYS A N 1
ATOM 1239 C CA . LYS A 1 165 ? 5.394 6.106 15.112 1.00 90.62 165 LYS A CA 1
ATOM 1240 C C . LYS A 1 165 ? 4.156 6.592 14.356 1.00 90.62 165 LYS A C 1
ATOM 1242 O O . LYS A 1 165 ? 3.425 7.431 14.868 1.00 90.62 165 LYS A O 1
ATOM 1247 N N . TYR A 1 166 ? 3.939 6.112 13.133 1.00 90.81 166 TYR A N 1
ATOM 1248 C CA . TYR A 1 166 ? 2.832 6.544 12.277 1.00 90.81 166 TYR A CA 1
ATOM 1249 C C . TYR A 1 166 ? 1.653 5.562 12.278 1.00 90.81 166 TYR A C 1
ATOM 1251 O O . TYR A 1 166 ? 0.624 5.876 11.677 1.00 90.81 166 TYR A O 1
ATOM 1259 N N . LEU A 1 167 ? 1.784 4.415 12.959 1.00 91.94 167 LEU A N 1
ATOM 1260 C CA . LEU A 1 167 ? 0.799 3.327 12.952 1.00 91.94 167 LEU A CA 1
ATOM 1261 C C . LEU A 1 167 ? -0.398 3.559 13.883 1.00 91.94 167 LEU A C 1
ATOM 1263 O O . LEU A 1 167 ? -1.443 2.947 13.679 1.00 91.94 167 LEU A O 1
ATOM 1267 N N . GLU A 1 168 ? -0.283 4.441 14.876 1.00 90.69 168 GLU A N 1
ATOM 1268 C CA . GLU A 1 168 ? -1.375 4.730 15.816 1.00 90.69 168 GLU A CA 1
ATOM 1269 C C . GLU A 1 168 ? -2.656 5.157 15.084 1.00 90.69 168 GLU A C 1
ATOM 1271 O O . GLU A 1 168 ? -2.595 5.996 14.192 1.00 90.69 168 GLU A O 1
ATOM 1276 N N . ASN A 1 169 ? -3.825 4.651 15.491 1.00 89.31 169 ASN A N 1
ATOM 1277 C CA . ASN A 1 169 ? -5.133 4.983 14.899 1.00 89.31 169 ASN A CA 1
ATOM 1278 C C . ASN A 1 169 ? -5.230 4.731 13.377 1.00 89.31 169 ASN A C 1
ATOM 1280 O O . ASN A 1 169 ? -5.896 5.487 12.670 1.00 89.31 169 ASN A O 1
ATOM 1284 N N . THR A 1 170 ? -4.544 3.712 12.856 1.00 93.12 170 THR A N 1
ATOM 1285 C CA . THR A 1 170 ? -4.628 3.339 11.435 1.00 93.12 170 THR A CA 1
ATOM 1286 C C . THR A 1 170 ? -5.862 2.480 11.168 1.00 93.12 170 THR A C 1
ATOM 1288 O O . THR A 1 170 ? -6.031 1.429 11.778 1.00 93.12 170 THR A O 1
ATOM 1291 N N . ASP A 1 171 ? -6.700 2.893 10.214 1.00 92.88 171 ASP A N 1
ATOM 1292 C CA . ASP A 1 171 ? -7.884 2.127 9.802 1.00 92.88 171 ASP A CA 1
ATOM 1293 C C . ASP A 1 171 ? -7.546 1.053 8.759 1.00 92.88 171 ASP A C 1
ATOM 1295 O O . ASP A 1 171 ? -8.224 0.026 8.671 1.00 92.88 171 ASP A O 1
ATOM 1299 N N . LEU A 1 172 ? -6.511 1.299 7.950 1.00 94.00 172 LEU A N 1
ATOM 1300 C CA . LEU A 1 172 ? -6.052 0.422 6.876 1.00 94.00 172 LEU A CA 1
ATOM 1301 C C . LEU A 1 172 ? -4.554 0.623 6.614 1.00 94.00 172 LEU A C 1
ATOM 1303 O O . LEU A 1 172 ? -4.089 1.752 6.425 1.00 94.00 172 LEU A O 1
ATOM 1307 N N . LEU A 1 173 ? -3.823 -0.482 6.499 1.00 95.69 173 LEU A N 1
ATOM 1308 C CA . LEU A 1 173 ? -2.456 -0.488 5.986 1.00 95.69 173 LEU A CA 1
ATOM 1309 C C . LEU A 1 173 ? -2.463 -0.817 4.488 1.00 95.69 173 LEU A C 1
ATOM 1311 O O . LEU A 1 173 ? -3.014 -1.837 4.075 1.00 95.69 173 LEU A O 1
ATOM 1315 N N . ILE A 1 174 ? -1.810 0.017 3.682 1.00 96.69 174 ILE A N 1
ATOM 1316 C CA . ILE A 1 174 ? -1.454 -0.310 2.300 1.00 96.69 174 ILE A CA 1
ATOM 1317 C C . ILE A 1 174 ? 0.048 -0.580 2.251 1.00 96.69 174 ILE A C 1
ATOM 1319 O O . ILE A 1 174 ? 0.856 0.299 2.552 1.00 96.69 174 ILE A O 1
ATOM 1323 N N . TYR A 1 175 ? 0.426 -1.785 1.841 1.00 97.69 175 TYR A N 1
ATOM 1324 C CA . TYR A 1 175 ? 1.817 -2.182 1.678 1.00 97.69 175 TYR A CA 1
ATOM 1325 C C . TYR A 1 175 ? 2.147 -2.334 0.193 1.00 97.69 175 TYR A C 1
ATOM 1327 O O . TYR A 1 175 ? 1.506 -3.104 -0.517 1.00 97.69 175 TYR A O 1
ATOM 1335 N N . VAL A 1 176 ? 3.120 -1.575 -0.308 1.00 97.62 176 VAL A N 1
ATOM 1336 C CA . VAL A 1 176 ? 3.465 -1.553 -1.739 1.00 97.62 176 VAL A CA 1
ATOM 1337 C C . VAL A 1 176 ? 4.773 -2.297 -1.974 1.00 97.62 176 VAL A C 1
ATOM 1339 O O . VAL A 1 176 ? 5.789 -1.977 -1.355 1.00 97.62 176 VAL A O 1
ATOM 1342 N N . ILE A 1 177 ? 4.753 -3.240 -2.915 1.00 97.69 177 ILE A N 1
ATOM 1343 C CA . ILE A 1 177 ? 5.888 -4.093 -3.280 1.00 97.69 177 ILE A CA 1
ATOM 1344 C C . ILE A 1 177 ? 6.257 -3.852 -4.741 1.00 97.69 177 ILE A C 1
ATOM 1346 O O . ILE A 1 177 ? 5.388 -3.794 -5.607 1.00 97.69 177 ILE A O 1
ATOM 1350 N N . ASP A 1 178 ? 7.553 -3.722 -5.019 1.00 97.25 178 ASP A N 1
ATOM 1351 C CA . ASP A 1 178 ? 8.074 -3.727 -6.386 1.00 97.25 178 ASP A CA 1
ATOM 1352 C C . ASP A 1 178 ? 8.137 -5.164 -6.910 1.00 97.25 178 ASP A C 1
ATOM 1354 O O . ASP A 1 178 ? 9.051 -5.903 -6.557 1.00 97.25 178 ASP A O 1
ATOM 1358 N N . SER A 1 179 ? 7.200 -5.562 -7.769 1.00 97.50 179 SER A N 1
ATOM 1359 C CA . SER A 1 179 ? 7.115 -6.945 -8.262 1.00 97.50 179 SER A CA 1
ATOM 1360 C C . SER A 1 179 ? 8.292 -7.352 -9.155 1.00 97.50 179 SER A C 1
ATOM 1362 O O . SER A 1 179 ? 8.504 -8.549 -9.370 1.00 97.50 179 SER A O 1
ATOM 1364 N N . ALA A 1 180 ? 9.047 -6.391 -9.695 1.00 96.50 180 ALA A N 1
ATOM 1365 C CA . ALA A 1 180 ? 10.207 -6.646 -10.546 1.00 96.50 180 ALA A CA 1
ATOM 1366 C C . ALA A 1 180 ? 11.514 -6.816 -9.749 1.00 96.50 180 ALA A C 1
ATOM 1368 O O . ALA A 1 180 ? 12.499 -7.324 -10.290 1.00 96.50 180 ALA A O 1
ATOM 1369 N N . ASP A 1 181 ? 11.540 -6.430 -8.470 1.00 95.12 181 ASP A N 1
ATOM 1370 C CA . ASP A 1 181 ? 12.743 -6.447 -7.633 1.00 95.12 181 ASP A CA 1
ATOM 1371 C C . ASP A 1 181 ? 12.847 -7.713 -6.770 1.00 95.12 181 ASP A C 1
ATOM 1373 O O . ASP A 1 181 ? 12.832 -7.682 -5.537 1.00 95.12 181 ASP A O 1
ATOM 1377 N N . LYS A 1 182 ? 12.998 -8.857 -7.446 1.00 92.62 182 LYS A N 1
ATOM 1378 C CA . LYS A 1 182 ? 13.082 -10.187 -6.813 1.00 92.62 182 LYS A CA 1
ATOM 1379 C C . LYS A 1 182 ? 14.184 -10.298 -5.752 1.00 92.62 182 LYS A C 1
ATOM 1381 O O . LYS A 1 182 ? 14.070 -11.090 -4.825 1.00 92.62 182 LYS A O 1
ATOM 1386 N N . LYS A 1 183 ? 15.257 -9.505 -5.869 1.00 94.25 183 LYS A N 1
ATOM 1387 C CA . LYS A 1 183 ? 16.396 -9.533 -4.934 1.00 94.25 183 LYS A CA 1
ATOM 1388 C C . LYS A 1 183 ? 16.028 -9.027 -3.541 1.00 94.25 183 LYS A C 1
ATOM 1390 O O . LYS A 1 183 ? 16.696 -9.396 -2.582 1.00 94.25 183 LYS A O 1
ATOM 1395 N N . ARG A 1 184 ? 15.001 -8.179 -3.436 1.00 94.62 184 ARG A N 1
ATOM 1396 C CA . ARG A 1 184 ? 14.552 -7.573 -2.174 1.00 94.62 184 ARG A CA 1
ATOM 1397 C C . ARG A 1 184 ? 13.235 -8.156 -1.656 1.00 94.62 184 ARG A C 1
ATOM 1399 O O . ARG A 1 184 ? 12.640 -7.587 -0.747 1.00 94.62 184 ARG A O 1
ATOM 1406 N N . PHE A 1 185 ? 12.782 -9.291 -2.194 1.00 93.75 185 PHE A N 1
ATOM 1407 C CA . PHE A 1 185 ? 11.575 -9.969 -1.703 1.00 93.75 185 PHE A CA 1
ATOM 1408 C C . PHE A 1 185 ? 11.728 -10.474 -0.268 1.00 93.75 185 PHE A C 1
ATOM 1410 O O . PHE A 1 185 ? 10.815 -10.322 0.534 1.00 93.75 185 PHE A O 1
ATOM 1417 N N . GLU A 1 186 ? 12.899 -10.996 0.084 1.00 94.25 186 GLU A N 1
ATOM 1418 C CA . GLU A 1 186 ? 13.187 -11.389 1.465 1.00 94.25 186 GLU A CA 1
ATOM 1419 C C . GLU A 1 186 ? 13.180 -10.167 2.397 1.00 94.25 186 GLU A C 1
ATOM 1421 O O . GLU A 1 186 ? 12.510 -10.168 3.424 1.00 94.25 186 GLU A O 1
ATOM 1426 N N . GLU A 1 187 ? 13.835 -9.073 1.989 1.00 95.38 187 GLU A N 1
ATOM 1427 C CA . GLU A 1 187 ? 13.865 -7.823 2.757 1.00 95.38 187 GLU A CA 1
ATOM 1428 C C . GLU A 1 187 ? 12.458 -7.245 2.968 1.00 95.38 187 GLU A C 1
ATOM 1430 O O . GLU A 1 187 ? 12.110 -6.861 4.080 1.00 95.38 187 GLU A O 1
ATOM 1435 N N . THR A 1 188 ? 11.626 -7.191 1.922 1.00 95.81 188 THR A N 1
ATOM 1436 C CA . THR A 1 188 ? 10.258 -6.667 2.049 1.00 95.81 188 THR A CA 1
ATOM 1437 C C . THR A 1 188 ? 9.363 -7.592 2.873 1.00 95.81 188 THR A C 1
ATOM 1439 O O . THR A 1 188 ? 8.458 -7.098 3.539 1.00 95.81 188 THR A O 1
ATOM 1442 N N . GLY A 1 189 ? 9.614 -8.905 2.851 1.00 95.44 189 GLY A N 1
ATOM 1443 C CA . GLY A 1 189 ? 8.883 -9.876 3.658 1.00 95.44 189 GLY A CA 1
ATOM 1444 C C . GLY A 1 189 ? 9.147 -9.722 5.144 1.00 95.44 189 GLY A C 1
ATOM 1445 O O . GLY A 1 189 ? 8.191 -9.599 5.903 1.00 95.44 189 GLY A O 1
ATOM 1446 N N . LEU A 1 190 ? 10.417 -9.612 5.537 1.00 94.94 190 LEU A N 1
ATOM 1447 C CA . LEU A 1 190 ? 10.804 -9.382 6.933 1.00 94.94 190 LEU A CA 1
ATOM 1448 C C . LEU A 1 190 ? 10.212 -8.075 7.483 1.00 94.94 190 LEU A C 1
ATOM 1450 O O . LEU A 1 190 ? 9.695 -8.037 8.593 1.00 94.94 190 LEU A O 1
ATOM 1454 N N . GLU A 1 191 ? 10.243 -7.005 6.687 1.00 95.44 191 GLU A N 1
ATOM 1455 C CA . GLU A 1 191 ? 9.680 -5.708 7.085 1.00 95.44 191 GLU A CA 1
ATOM 1456 C C . GLU A 1 191 ? 8.147 -5.751 7.186 1.00 95.44 191 GLU A C 1
ATOM 1458 O O . GLU A 1 191 ? 7.565 -5.065 8.022 1.00 95.44 191 GLU A O 1
ATOM 1463 N N . LEU A 1 192 ? 7.471 -6.527 6.330 1.00 95.56 192 LEU A N 1
ATOM 1464 C CA . LEU A 1 192 ? 6.027 -6.725 6.441 1.00 95.56 192 LEU A CA 1
ATOM 1465 C C . LEU A 1 192 ? 5.686 -7.545 7.689 1.00 95.56 192 LEU A C 1
ATOM 1467 O O . LEU A 1 192 ? 4.796 -7.143 8.426 1.00 95.56 192 LEU A O 1
ATOM 1471 N N . GLU A 1 193 ? 6.397 -8.641 7.947 1.00 94.06 193 GLU A N 1
ATOM 1472 C CA . GLU A 1 193 ? 6.204 -9.479 9.136 1.00 94.06 193 GLU A CA 1
ATOM 1473 C C . GLU A 1 193 ? 6.357 -8.662 10.426 1.00 94.06 193 GLU A C 1
ATOM 1475 O O . GLU A 1 193 ? 5.441 -8.650 11.250 1.00 94.06 193 GLU A O 1
ATOM 1480 N N . GLU A 1 194 ? 7.422 -7.859 10.537 1.00 93.69 194 GLU A N 1
ATOM 1481 C CA . GLU A 1 194 ? 7.623 -6.969 11.687 1.00 93.69 194 GLU A CA 1
ATOM 1482 C C . GLU A 1 194 ? 6.469 -5.966 11.852 1.00 93.69 194 GLU A C 1
ATOM 1484 O O . GLU A 1 194 ? 6.037 -5.705 12.971 1.00 93.69 194 GLU A O 1
ATOM 1489 N N . LEU A 1 195 ? 5.930 -5.417 10.755 1.00 93.75 195 LEU A N 1
ATOM 1490 C CA . LEU A 1 195 ? 4.788 -4.499 10.811 1.00 93.75 195 LEU A CA 1
ATOM 1491 C C . LEU A 1 195 ? 3.491 -5.189 11.246 1.00 93.75 195 LEU A C 1
ATOM 1493 O O . LEU A 1 195 ? 2.689 -4.588 11.959 1.00 93.75 195 LEU A O 1
ATOM 1497 N N . ILE A 1 196 ? 3.241 -6.415 10.791 1.00 92.31 196 ILE A N 1
ATOM 1498 C CA . ILE A 1 196 ? 2.011 -7.147 11.114 1.00 92.31 196 ILE A CA 1
ATOM 1499 C C . ILE A 1 196 ? 1.950 -7.490 12.606 1.00 92.31 196 ILE A C 1
ATOM 1501 O O . ILE A 1 196 ? 0.860 -7.422 13.184 1.00 92.31 196 ILE A O 1
ATOM 1505 N N . ASP A 1 197 ? 3.096 -7.757 13.228 1.00 92.12 197 ASP A N 1
ATOM 1506 C CA . ASP A 1 197 ? 3.206 -8.073 14.656 1.00 92.12 197 ASP A CA 1
ATOM 1507 C C . ASP A 1 197 ? 3.066 -6.850 15.585 1.00 92.12 197 ASP A C 1
ATOM 1509 O O . ASP A 1 197 ? 2.887 -7.005 16.795 1.00 92.12 197 ASP A O 1
ATOM 1513 N N . GLU A 1 198 ? 3.082 -5.623 15.052 1.00 93.31 198 GLU A N 1
ATOM 1514 C CA . GLU A 1 198 ? 2.904 -4.408 15.853 1.00 93.31 198 GLU A CA 1
ATOM 1515 C C . GLU A 1 198 ? 1.497 -4.314 16.472 1.00 93.31 198 GLU A C 1
ATOM 1517 O O . GLU A 1 198 ? 0.474 -4.416 15.786 1.00 93.31 198 GLU A O 1
ATOM 1522 N N . GLU A 1 199 ? 1.429 -3.992 17.770 1.00 91.25 199 GLU A N 1
ATOM 1523 C CA . GLU A 1 199 ? 0.162 -3.883 18.513 1.00 91.25 199 GLU A CA 1
ATOM 1524 C C . GLU A 1 199 ? -0.810 -2.873 17.887 1.00 91.25 199 GLU A C 1
ATOM 1526 O O . GLU A 1 199 ? -2.017 -3.114 17.831 1.00 91.25 199 GLU A O 1
ATOM 1531 N N . ASN A 1 200 ? -0.279 -1.769 17.351 1.00 91.62 200 ASN A N 1
ATOM 1532 C CA . ASN A 1 200 ? -1.059 -0.718 16.693 1.00 91.62 200 ASN A CA 1
ATOM 1533 C C . ASN A 1 200 ? -1.750 -1.185 15.400 1.00 91.62 200 ASN A C 1
ATOM 1535 O O . ASN A 1 200 ? -2.698 -0.540 14.954 1.00 91.62 200 ASN A O 1
ATOM 1539 N N . LEU A 1 201 ? -1.284 -2.280 14.790 1.00 92.12 201 LEU A N 1
ATOM 1540 C CA . LEU A 1 201 ? -1.857 -2.849 13.569 1.00 92.12 201 LEU A CA 1
ATOM 1541 C C . LEU A 1 201 ? -2.712 -4.093 13.827 1.00 92.12 201 LEU A C 1
ATOM 1543 O O . LEU A 1 201 ? -3.239 -4.682 12.880 1.00 92.12 201 LEU A O 1
ATOM 1547 N N . LYS A 1 202 ? -2.914 -4.485 15.085 1.00 91.25 202 LYS A N 1
ATOM 1548 C CA . LYS A 1 202 ? -3.716 -5.659 15.431 1.00 91.25 202 LYS A CA 1
ATOM 1549 C C . LYS A 1 202 ? -5.152 -5.533 14.904 1.00 91.25 202 LYS A C 1
ATOM 1551 O O . LYS A 1 202 ? -5.889 -4.617 15.260 1.00 91.25 202 LYS A O 1
ATOM 1556 N N . GLY A 1 203 ? -5.565 -6.472 14.050 1.00 88.88 203 GLY A N 1
ATOM 1557 C CA . GLY A 1 203 ? -6.901 -6.484 13.434 1.00 88.88 203 GLY A CA 1
ATOM 1558 C C . GLY A 1 203 ? -7.145 -5.394 12.376 1.00 88.88 203 GLY A C 1
ATOM 1559 O O . GLY A 1 203 ? -8.277 -5.248 11.881 1.00 88.88 203 GLY A O 1
ATOM 1560 N N . VAL A 1 204 ? -6.113 -4.627 12.009 1.00 93.12 204 VAL A N 1
ATOM 1561 C CA . VAL A 1 204 ? -6.165 -3.651 10.915 1.00 93.12 204 VAL A CA 1
ATOM 1562 C C . VAL A 1 204 ? -6.084 -4.403 9.581 1.00 93.12 204 VAL A C 1
ATOM 1564 O O . VAL A 1 204 ? -5.193 -5.236 9.410 1.00 93.12 204 VAL A O 1
ATOM 1567 N N . PRO A 1 205 ? -7.012 -4.166 8.6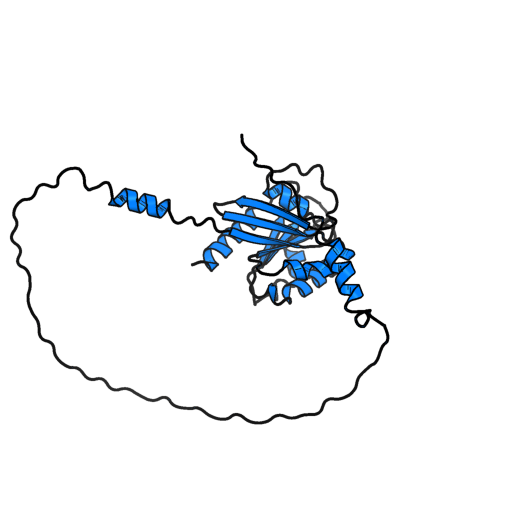33 1.00 94.44 205 PRO A N 1
ATOM 1568 C CA . PRO A 1 205 ? -6.954 -4.781 7.315 1.00 94.44 205 PRO A CA 1
ATOM 1569 C C . PRO A 1 205 ? -5.712 -4.327 6.544 1.00 94.44 205 PRO A C 1
ATOM 1571 O O . PRO A 1 205 ? -5.274 -3.179 6.667 1.00 94.44 205 PRO A O 1
ATOM 1574 N N . VAL A 1 206 ? -5.171 -5.224 5.721 1.00 95.62 206 VAL A N 1
ATOM 1575 C CA . VAL A 1 206 ? -3.935 -4.982 4.968 1.00 95.62 206 VAL A CA 1
ATOM 1576 C C . VAL A 1 206 ? -4.171 -5.208 3.482 1.00 95.62 206 VAL A C 1
ATOM 1578 O O . VAL A 1 206 ? -4.524 -6.305 3.060 1.00 95.62 206 VAL A O 1
ATOM 1581 N N . LEU A 1 207 ? -3.949 -4.175 2.675 1.00 96.50 207 LEU A N 1
ATOM 1582 C CA . LEU A 1 207 ? -3.932 -4.291 1.221 1.00 96.50 207 LEU A CA 1
ATOM 1583 C C . LEU A 1 207 ? -2.486 -4.287 0.732 1.00 96.50 207 LEU A C 1
ATOM 1585 O O . LEU A 1 207 ? -1.767 -3.308 0.918 1.00 96.50 207 LEU A O 1
ATOM 1589 N N . ILE A 1 208 ? -2.076 -5.360 0.069 1.00 97.75 208 ILE A N 1
ATOM 1590 C CA . ILE A 1 208 ? -0.769 -5.480 -0.560 1.00 97.75 208 ILE A CA 1
ATOM 1591 C C . ILE A 1 208 ? -0.918 -5.138 -2.042 1.00 97.75 208 ILE A C 1
ATOM 1593 O O . ILE A 1 208 ? -1.616 -5.832 -2.778 1.00 97.75 208 ILE A O 1
ATOM 1597 N N . PHE A 1 209 ? -0.242 -4.091 -2.502 1.00 98.00 209 PHE A N 1
ATOM 1598 C CA . PHE A 1 209 ? -0.107 -3.811 -3.927 1.00 98.00 209 PHE A CA 1
ATOM 1599 C C . PHE A 1 209 ? 1.168 -4.458 -4.462 1.00 98.00 209 PHE A C 1
ATOM 1601 O O . PHE A 1 209 ? 2.276 -4.004 -4.169 1.00 98.00 209 PHE A O 1
ATOM 1608 N N . ALA A 1 210 ? 0.998 -5.489 -5.287 1.00 97.75 210 ALA A N 1
ATOM 1609 C CA . ALA A 1 210 ? 2.051 -6.027 -6.136 1.00 97.75 210 ALA A CA 1
ATOM 1610 C C . ALA A 1 210 ? 2.211 -5.087 -7.339 1.00 97.75 210 ALA A C 1
ATOM 1612 O O . ALA A 1 210 ? 1.571 -5.264 -8.376 1.00 97.75 210 ALA A O 1
ATOM 1613 N N . ASN A 1 211 ? 3.012 -4.037 -7.159 1.00 97.44 211 ASN A N 1
ATOM 1614 C CA . ASN A 1 211 ? 3.153 -2.931 -8.099 1.00 97.44 211 ASN A CA 1
ATOM 1615 C C . ASN A 1 211 ? 4.177 -3.238 -9.204 1.00 97.44 211 ASN A C 1
ATOM 1617 O O . ASN A 1 211 ? 4.994 -4.151 -9.072 1.00 97.44 211 ASN A O 1
ATOM 1621 N N . LYS A 1 212 ? 4.170 -2.420 -10.260 1.00 96.50 212 LYS A N 1
ATOM 1622 C CA . LYS A 1 212 ? 5.038 -2.504 -11.446 1.00 96.50 212 LYS A CA 1
ATOM 1623 C C . LYS A 1 212 ? 4.795 -3.735 -12.322 1.00 96.50 212 LYS A C 1
ATOM 1625 O O . LYS A 1 212 ? 5.722 -4.257 -12.934 1.00 96.50 212 LYS A O 1
ATOM 1630 N N . GLN A 1 213 ? 3.546 -4.195 -12.387 1.00 96.75 213 GLN A N 1
ATOM 1631 C CA . GLN A 1 213 ? 3.133 -5.314 -13.249 1.00 96.75 213 GLN A CA 1
ATOM 1632 C C . GLN A 1 213 ? 3.228 -4.991 -14.751 1.00 96.75 213 GLN A C 1
ATOM 1634 O O . GLN A 1 213 ? 3.148 -5.888 -15.581 1.00 96.75 213 GLN A O 1
ATOM 1639 N N . ASP A 1 214 ? 3.454 -3.725 -15.105 1.00 94.69 214 ASP A N 1
ATOM 1640 C CA . ASP A 1 214 ? 3.808 -3.292 -16.460 1.00 94.69 214 ASP A CA 1
ATOM 1641 C C . ASP A 1 214 ? 5.196 -3.781 -16.916 1.00 94.69 214 ASP A C 1
ATOM 1643 O O . ASP A 1 214 ? 5.481 -3.815 -18.115 1.00 94.69 214 ASP A O 1
ATOM 1647 N N . LEU A 1 215 ? 6.068 -4.182 -15.986 1.00 94.50 215 LEU A N 1
ATOM 1648 C CA . LEU A 1 215 ? 7.405 -4.671 -16.303 1.00 94.50 215 LEU A CA 1
ATOM 1649 C C . LEU A 1 215 ? 7.381 -6.167 -16.632 1.00 94.50 215 LEU A C 1
ATOM 1651 O O . LEU A 1 215 ? 6.881 -6.977 -15.862 1.00 94.50 215 LEU A O 1
ATOM 1655 N N . ALA A 1 216 ? 8.043 -6.570 -17.720 1.00 93.25 216 ALA A N 1
ATOM 1656 C CA . ALA A 1 216 ? 8.140 -7.982 -18.115 1.00 93.25 216 ALA A CA 1
ATOM 1657 C C . ALA A 1 216 ? 8.857 -8.874 -17.078 1.00 93.25 216 ALA A C 1
ATOM 1659 O O . ALA A 1 216 ? 8.698 -10.091 -17.082 1.00 93.25 216 ALA A O 1
ATOM 1660 N N . THR A 1 217 ? 9.665 -8.280 -16.196 1.00 94.25 217 THR A N 1
ATOM 1661 C CA . THR A 1 217 ? 10.349 -8.974 -15.095 1.00 94.25 217 THR A CA 1
ATOM 1662 C C . THR A 1 217 ? 9.499 -9.078 -13.827 1.00 94.25 217 THR A C 1
ATOM 1664 O O . THR A 1 217 ? 9.983 -9.618 -12.830 1.00 94.25 217 THR A O 1
ATOM 1667 N N . ALA A 1 218 ? 8.277 -8.534 -13.832 1.00 96.50 218 ALA A N 1
ATOM 1668 C CA . ALA A 1 218 ? 7.385 -8.554 -12.685 1.00 96.50 218 ALA A CA 1
ATOM 1669 C C . ALA A 1 218 ? 6.954 -9.980 -12.341 1.00 96.50 218 ALA A C 1
ATOM 1671 O O . ALA A 1 218 ? 6.571 -10.773 -13.200 1.00 96.50 218 ALA A O 1
ATOM 1672 N N . SER 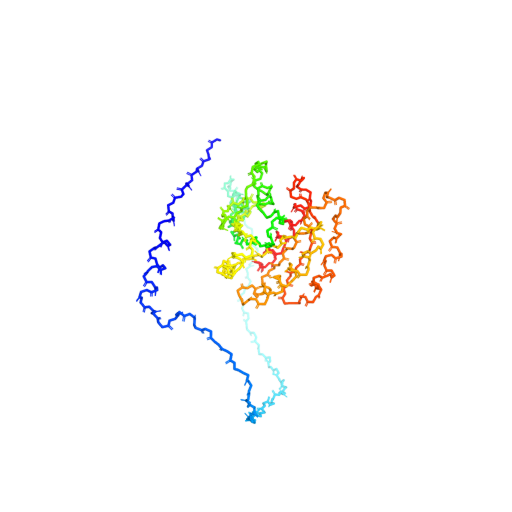A 1 219 ? 7.015 -10.295 -11.054 1.00 96.75 219 SER A N 1
ATOM 1673 C CA . SER A 1 219 ? 6.499 -11.548 -10.513 1.00 96.75 219 SER A CA 1
ATOM 1674 C C . SER A 1 219 ? 4.980 -11.445 -10.375 1.00 96.75 219 SER A C 1
ATOM 1676 O O . SER A 1 219 ? 4.487 -10.392 -9.955 1.00 96.75 219 SER A O 1
ATOM 1678 N N . PRO A 1 220 ? 4.217 -12.500 -10.694 1.00 95.88 220 PRO A N 1
ATOM 1679 C CA . PRO A 1 220 ? 2.777 -12.493 -10.504 1.00 95.88 220 PRO A CA 1
ATOM 1680 C C . PRO A 1 220 ? 2.427 -12.341 -9.019 1.00 95.88 220 PRO A C 1
ATOM 1682 O O . PRO A 1 220 ? 3.135 -12.826 -8.135 1.00 95.88 220 PRO A O 1
ATOM 1685 N N . ALA A 1 221 ? 1.286 -11.708 -8.741 1.00 95.81 221 ALA A N 1
ATOM 1686 C CA . ALA A 1 221 ? 0.809 -11.502 -7.374 1.00 95.81 221 ALA A CA 1
ATOM 1687 C C . ALA A 1 221 ? 0.670 -12.815 -6.578 1.00 95.81 221 ALA A C 1
ATOM 1689 O O . ALA A 1 221 ? 0.895 -12.816 -5.373 1.00 95.81 221 ALA A O 1
ATOM 1690 N N . SER A 1 222 ? 0.352 -13.937 -7.234 1.00 95.06 222 SER A N 1
ATOM 1691 C CA . SER A 1 222 ? 0.279 -15.253 -6.586 1.00 95.06 222 SER A CA 1
ATOM 1692 C C . SER A 1 222 ? 1.630 -15.715 -6.029 1.00 95.06 222 SER A C 1
ATOM 1694 O O . SER A 1 222 ? 1.690 -16.146 -4.885 1.00 95.06 222 SER A O 1
ATOM 1696 N N . GLU A 1 223 ? 2.716 -15.559 -6.793 1.00 94.44 223 GLU A N 1
ATOM 1697 C CA . GLU A 1 223 ? 4.075 -15.927 -6.359 1.00 94.44 223 GLU A CA 1
ATOM 1698 C C . GLU A 1 223 ? 4.526 -15.050 -5.184 1.00 94.44 223 GLU A C 1
ATOM 1700 O O . GLU A 1 223 ? 5.098 -15.543 -4.216 1.00 94.44 223 GLU A O 1
ATOM 1705 N N . ILE A 1 224 ? 4.201 -13.754 -5.225 1.00 95.56 224 ILE A N 1
ATOM 1706 C CA . ILE A 1 224 ? 4.497 -12.823 -4.128 1.00 95.56 224 ILE A CA 1
ATOM 1707 C C . ILE A 1 224 ? 3.703 -13.201 -2.868 1.00 95.56 224 ILE A C 1
ATOM 1709 O O . ILE A 1 224 ? 4.252 -13.189 -1.769 1.00 95.56 224 ILE A O 1
ATOM 1713 N N . ALA A 1 225 ? 2.427 -13.568 -3.005 1.00 95.25 225 ALA A N 1
ATOM 1714 C CA . ALA A 1 225 ? 1.597 -13.977 -1.873 1.00 95.25 225 ALA A CA 1
ATOM 1715 C C . ALA A 1 225 ? 2.105 -15.254 -1.191 1.00 95.25 225 ALA A C 1
ATOM 1717 O O . ALA A 1 225 ? 2.068 -15.355 0.039 1.00 95.25 225 ALA A O 1
ATOM 1718 N N . GLU A 1 226 ? 2.575 -16.217 -1.986 1.00 93.50 226 GLU A N 1
ATOM 1719 C CA . GLU A 1 226 ? 3.207 -17.439 -1.492 1.00 93.50 226 GLU A CA 1
ATOM 1720 C C . GLU A 1 226 ? 4.544 -17.129 -0.812 1.00 93.50 226 GLU A C 1
ATOM 1722 O O . GLU A 1 226 ? 4.746 -17.542 0.326 1.00 93.50 226 GLU A O 1
ATOM 1727 N N . GLY A 1 227 ? 5.412 -16.337 -1.450 1.00 91.44 227 GLY A N 1
ATOM 1728 C CA . GLY A 1 227 ? 6.729 -15.984 -0.909 1.00 91.44 227 GLY A CA 1
ATOM 1729 C C . GLY A 1 227 ? 6.681 -15.194 0.402 1.00 91.44 227 GLY A C 1
ATOM 1730 O O . GLY A 1 227 ? 7.564 -15.344 1.241 1.00 91.44 227 GLY A O 1
ATOM 1731 N N . LEU A 1 228 ? 5.635 -14.389 0.605 1.00 91.94 228 LEU A N 1
ATOM 1732 C CA . LEU A 1 228 ? 5.397 -13.636 1.844 1.00 91.94 228 LEU A CA 1
ATOM 1733 C C . LEU A 1 228 ? 4.560 -14.405 2.872 1.00 91.94 228 LEU A C 1
ATOM 1735 O O . LEU A 1 228 ? 4.231 -13.860 3.922 1.00 91.94 228 LEU A O 1
ATOM 1739 N N . ASN A 1 229 ? 4.164 -15.644 2.565 1.00 92.56 229 ASN A N 1
ATOM 1740 C CA . ASN A 1 229 ? 3.317 -16.471 3.420 1.00 92.56 229 ASN A CA 1
ATOM 1741 C C . ASN A 1 229 ? 2.019 -15.775 3.874 1.00 92.56 229 ASN A C 1
ATOM 1743 O O . ASN A 1 229 ? 1.545 -16.013 4.986 1.00 92.56 229 ASN A O 1
ATOM 1747 N N . LEU A 1 230 ? 1.391 -14.958 3.016 1.00 91.94 230 LEU A N 1
ATOM 1748 C CA . LEU A 1 230 ? 0.203 -14.164 3.391 1.00 91.94 230 LEU A CA 1
ATOM 1749 C C . LEU A 1 230 ? -0.968 -15.037 3.882 1.00 91.94 230 LEU A C 1
ATOM 1751 O O . LEU A 1 230 ? -1.775 -14.621 4.707 1.00 91.94 230 LEU A O 1
ATOM 1755 N N . HIS A 1 231 ? -1.029 -16.291 3.430 1.00 90.62 231 HIS A N 1
ATOM 1756 C CA . HIS A 1 231 ? -2.009 -17.294 3.856 1.00 90.62 231 HIS A CA 1
ATOM 1757 C C . HIS A 1 231 ? -1.950 -17.644 5.358 1.00 90.62 231 HIS A C 1
ATOM 1759 O O . HIS A 1 231 ? -2.893 -18.242 5.891 1.00 90.62 231 HIS A O 1
ATOM 1765 N N . THR A 1 232 ? -0.857 -17.297 6.041 1.00 91.94 232 THR A N 1
ATOM 1766 C CA . THR A 1 232 ? -0.688 -17.497 7.487 1.00 91.94 232 THR A CA 1
ATOM 1767 C C . THR A 1 232 ? -1.405 -16.432 8.316 1.00 91.94 232 THR A C 1
ATOM 1769 O O . THR A 1 232 ? -1.726 -16.689 9.475 1.00 91.94 232 THR A O 1
ATOM 1772 N N . TYR A 1 233 ? -1.741 -15.278 7.730 1.00 90.94 233 TYR A N 1
ATOM 1773 C CA . TYR A 1 233 ? -2.435 -14.199 8.429 1.00 90.94 233 TYR A CA 1
ATOM 1774 C C . TYR A 1 233 ? -3.903 -14.581 8.662 1.00 90.94 233 TYR A C 1
ATOM 1776 O O . TYR A 1 233 ? -4.705 -14.676 7.728 1.00 90.94 233 TYR A O 1
ATOM 1784 N N . ARG A 1 234 ? -4.251 -14.842 9.928 1.00 89.06 234 ARG A N 1
ATOM 1785 C CA . ARG A 1 234 ? -5.598 -15.265 10.369 1.00 89.06 234 ARG A CA 1
ATOM 1786 C C . ARG A 1 234 ? -6.295 -14.241 11.260 1.00 89.06 234 ARG A C 1
ATOM 1788 O O . ARG A 1 234 ? -7.507 -14.312 11.437 1.00 89.06 234 ARG A O 1
ATOM 1795 N N . ASP A 1 235 ? -5.539 -13.312 11.829 1.00 89.25 235 ASP A N 1
ATOM 1796 C CA . ASP A 1 235 ? -5.991 -12.303 12.789 1.00 89.25 235 ASP A CA 1
ATOM 1797 C C . ASP A 1 235 ? -6.593 -11.054 12.117 1.00 89.25 235 ASP A C 1
ATOM 1799 O O . ASP A 1 235 ? -7.187 -10.207 12.788 1.00 89.25 235 ASP A O 1
ATOM 1803 N N . ARG A 1 236 ? -6.456 -10.933 10.791 1.00 91.38 236 ARG A N 1
ATOM 1804 C CA . ARG A 1 236 ? -6.909 -9.782 10.003 1.00 91.38 236 ARG A CA 1
ATOM 1805 C C . ARG A 1 236 ? -7.334 -10.167 8.592 1.00 91.38 236 ARG A C 1
ATOM 1807 O O . ARG A 1 236 ? -6.959 -11.210 8.067 1.00 91.38 236 ARG A O 1
ATOM 1814 N N . GLN A 1 237 ? -8.100 -9.275 7.969 1.00 92.62 237 GLN A N 1
ATOM 1815 C CA . GLN A 1 237 ? -8.397 -9.353 6.542 1.00 92.62 237 GLN A CA 1
ATOM 1816 C C . GLN A 1 237 ? -7.204 -8.835 5.746 1.00 92.62 237 GLN A C 1
ATOM 1818 O O . GLN A 1 237 ? -6.655 -7.777 6.062 1.00 92.62 237 GLN A O 1
ATOM 1823 N N . TRP A 1 238 ? -6.837 -9.550 4.692 1.00 95.12 238 TRP A N 1
ATOM 1824 C CA . TRP A 1 238 ? -5.802 -9.117 3.772 1.00 95.12 238 TRP A CA 1
ATOM 1825 C C . TRP A 1 238 ? -6.223 -9.372 2.329 1.00 95.12 238 TRP A C 1
ATOM 1827 O O . TRP A 1 238 ? -7.071 -10.222 2.058 1.00 95.12 238 TRP A O 1
ATOM 1837 N N . GLN A 1 239 ? -5.639 -8.614 1.411 1.00 95.81 239 GLN A N 1
ATOM 1838 C CA . GLN A 1 239 ? -5.791 -8.819 -0.024 1.00 95.81 239 GLN A CA 1
ATOM 1839 C C . GLN A 1 239 ? -4.494 -8.447 -0.714 1.00 95.81 239 GLN A C 1
ATOM 1841 O O . GLN A 1 239 ? -3.862 -7.459 -0.347 1.00 95.81 239 GLN A O 1
ATOM 1846 N N . ILE A 1 240 ? -4.128 -9.208 -1.738 1.00 97.25 240 ILE A N 1
ATOM 1847 C CA . ILE A 1 240 ? -3.079 -8.818 -2.672 1.00 97.25 240 ILE A CA 1
ATOM 1848 C C . ILE A 1 240 ? -3.707 -8.412 -4.002 1.00 97.25 240 ILE A C 1
ATOM 1850 O O . ILE A 1 240 ? -4.588 -9.097 -4.518 1.00 97.25 240 ILE A O 1
ATOM 1854 N N . GLN A 1 241 ? -3.267 -7.284 -4.545 1.00 97.62 241 GLN A N 1
ATOM 1855 C CA . GLN A 1 241 ? -3.743 -6.746 -5.810 1.00 97.62 241 GLN A CA 1
ATOM 1856 C C . GLN A 1 241 ? -2.554 -6.460 -6.723 1.00 97.62 241 GLN A C 1
ATOM 1858 O O . GLN A 1 241 ? -1.666 -5.676 -6.384 1.00 97.62 241 GLN A O 1
ATOM 1863 N N . ALA A 1 242 ? -2.553 -7.087 -7.897 1.00 97.38 242 ALA A N 1
ATOM 1864 C CA . ALA A 1 242 ? -1.648 -6.741 -8.985 1.00 97.38 242 ALA A CA 1
ATOM 1865 C C . ALA A 1 242 ? -1.990 -5.334 -9.490 1.00 97.38 242 ALA A C 1
ATOM 1867 O O . ALA A 1 242 ? -3.162 -5.054 -9.762 1.00 97.38 242 ALA A O 1
ATOM 1868 N N . CYS A 1 243 ? -0.998 -4.450 -9.597 1.00 97.06 243 CYS A N 1
ATOM 1869 C CA . CYS A 1 243 ? -1.215 -3.112 -10.133 1.00 97.06 243 CYS A CA 1
ATOM 1870 C C . CYS A 1 243 ? 0.001 -2.552 -10.880 1.00 97.06 243 CYS A C 1
ATOM 1872 O O . CYS A 1 243 ? 1.142 -3.002 -10.730 1.00 97.06 243 CYS A O 1
ATOM 1874 N N . SER A 1 244 ? -0.255 -1.502 -11.654 1.00 96.25 244 SER A N 1
ATOM 1875 C CA . SER A 1 244 ? 0.772 -0.572 -12.104 1.00 96.25 244 SER A CA 1
ATOM 1876 C C . SER A 1 244 ? 0.368 0.838 -11.708 1.00 96.25 244 SER A C 1
ATOM 1878 O O . SER A 1 244 ? -0.598 1.403 -12.215 1.00 96.25 244 SER A O 1
ATOM 1880 N N . ALA A 1 245 ? 1.130 1.439 -10.799 1.00 93.50 245 ALA A N 1
ATOM 1881 C CA . ALA A 1 245 ? 0.897 2.812 -10.368 1.00 93.50 245 ALA A CA 1
ATOM 1882 C C . ALA A 1 245 ? 1.106 3.839 -11.500 1.00 93.50 245 ALA A C 1
ATOM 1884 O O . ALA A 1 245 ? 0.580 4.946 -11.409 1.00 93.50 245 ALA A O 1
ATOM 1885 N N . VAL A 1 246 ? 1.864 3.484 -12.547 1.00 91.94 246 VAL A N 1
ATOM 1886 C CA . VAL A 1 246 ? 2.130 4.355 -13.703 1.00 91.94 246 VAL A CA 1
ATOM 1887 C C . VAL A 1 246 ? 0.954 4.348 -14.674 1.00 91.94 246 VAL A C 1
ATOM 1889 O O . VAL A 1 246 ? 0.516 5.418 -15.086 1.00 91.94 246 VAL A O 1
ATOM 1892 N N . SER A 1 247 ? 0.424 3.170 -15.023 1.00 90.44 247 SER A N 1
ATOM 1893 C CA . SER A 1 247 ? -0.752 3.082 -15.902 1.00 90.44 247 SER A CA 1
ATOM 1894 C C . SER A 1 247 ? -2.073 3.327 -15.160 1.00 90.44 247 SER A C 1
ATOM 1896 O O . SER A 1 247 ? -3.073 3.667 -15.786 1.00 90.44 247 SER A O 1
ATOM 1898 N N . GLY A 1 248 ? -2.086 3.158 -13.833 1.00 89.88 248 GLY A N 1
ATOM 1899 C CA . GLY A 1 248 ? -3.289 3.179 -12.995 1.00 89.88 248 GLY A CA 1
ATOM 1900 C C . GLY A 1 248 ? -4.063 1.854 -12.989 1.00 89.88 248 GLY A C 1
ATOM 1901 O O . GLY A 1 248 ? -5.068 1.734 -12.284 1.00 89.88 248 GLY A O 1
ATOM 1902 N N . GLU A 1 249 ? -3.608 0.848 -13.738 1.00 93.38 249 GLU A N 1
ATOM 1903 C CA . GLU A 1 249 ? -4.258 -0.459 -13.831 1.00 93.38 249 GLU A CA 1
ATOM 1904 C C . GLU A 1 249 ? -4.205 -1.211 -12.492 1.00 93.38 249 GLU A C 1
ATOM 1906 O O . GLU A 1 249 ? -3.194 -1.186 -11.785 1.00 93.38 249 GLU A O 1
ATOM 1911 N N . GLY A 1 250 ? -5.315 -1.852 -12.113 1.00 92.81 250 GLY A N 1
ATOM 1912 C CA . GLY A 1 250 ? -5.456 -2.612 -10.865 1.00 92.81 250 GLY A CA 1
ATOM 1913 C C . GLY A 1 250 ? -5.556 -1.768 -9.587 1.00 92.81 250 GLY A C 1
ATOM 1914 O O . GLY A 1 250 ? -5.921 -2.284 -8.531 1.00 92.81 250 GLY A O 1
ATOM 1915 N N . VAL A 1 251 ? -5.281 -0.459 -9.649 1.00 91.69 251 VAL A N 1
ATOM 1916 C CA . VAL A 1 251 ? -5.368 0.433 -8.479 1.00 91.69 251 VAL A CA 1
ATOM 1917 C C . VAL A 1 251 ? -6.814 0.560 -7.999 1.00 91.69 251 VAL A C 1
ATOM 1919 O O . VAL A 1 251 ? -7.081 0.428 -6.805 1.00 91.69 251 VAL A O 1
ATOM 1922 N N . GLN A 1 252 ? -7.759 0.763 -8.923 1.00 90.00 252 GLN A N 1
ATOM 1923 C CA . GLN A 1 252 ? -9.183 0.882 -8.587 1.00 90.00 252 GLN A CA 1
ATOM 1924 C C . GLN A 1 252 ? -9.752 -0.409 -7.987 1.00 90.00 252 GLN A C 1
ATOM 1926 O O . GLN A 1 252 ? -10.557 -0.339 -7.063 1.00 90.00 252 GLN A O 1
ATOM 1931 N N . ASP A 1 253 ? -9.289 -1.580 -8.427 1.00 92.56 253 ASP A N 1
ATOM 1932 C CA . ASP A 1 253 ? -9.726 -2.869 -7.875 1.00 92.56 253 ASP A CA 1
ATOM 1933 C C . ASP A 1 253 ? -9.323 -3.017 -6.402 1.00 92.56 253 ASP A C 1
ATOM 1935 O O . ASP A 1 253 ? -10.137 -3.405 -5.559 1.00 92.56 253 ASP A O 1
ATOM 1939 N N . GLY A 1 254 ? -8.101 -2.593 -6.060 1.00 92.25 254 GLY A N 1
ATOM 1940 C CA . GLY A 1 254 ? -7.652 -2.508 -4.670 1.00 92.25 254 GLY A CA 1
ATOM 1941 C C . GLY A 1 254 ? -8.483 -1.517 -3.848 1.00 92.25 254 GLY A C 1
ATOM 1942 O O . GLY A 1 254 ? -8.886 -1.820 -2.724 1.00 92.25 254 GLY A O 1
ATOM 1943 N N . MET A 1 255 ? -8.822 -0.358 -4.421 1.00 89.19 255 MET A N 1
ATOM 1944 C CA . MET A 1 255 ? -9.695 0.625 -3.764 1.00 89.19 255 MET A CA 1
ATOM 1945 C C . MET A 1 255 ? -11.116 0.099 -3.533 1.00 89.19 255 MET A C 1
ATOM 1947 O O . MET A 1 255 ? -11.701 0.353 -2.479 1.00 89.19 255 MET A O 1
ATOM 1951 N N . ASN A 1 256 ? -11.660 -0.678 -4.467 1.00 89.69 256 ASN A N 1
ATOM 1952 C CA . ASN A 1 256 ? -12.967 -1.317 -4.317 1.00 89.69 256 ASN A CA 1
ATOM 1953 C C . ASN A 1 256 ? -12.969 -2.310 -3.148 1.00 89.69 256 ASN A C 1
ATOM 1955 O O . ASN A 1 256 ? -13.912 -2.333 -2.352 1.00 89.69 256 ASN A O 1
ATOM 1959 N N . TRP A 1 257 ? -11.890 -3.083 -2.985 1.00 91.69 257 TRP A N 1
ATOM 1960 C CA . TRP A 1 257 ? -11.728 -3.968 -1.830 1.00 91.69 257 TRP A CA 1
ATOM 1961 C C . TRP A 1 257 ? -11.722 -3.193 -0.504 1.00 91.69 257 TRP A C 1
ATOM 1963 O O . TRP A 1 257 ? -12.394 -3.603 0.447 1.00 91.69 257 TRP A O 1
ATOM 1973 N N . ILE A 1 258 ? -11.037 -2.045 -0.451 1.00 87.56 258 ILE A N 1
ATOM 1974 C CA . ILE A 1 258 ? -11.023 -1.160 0.725 1.00 87.56 258 ILE A CA 1
ATOM 1975 C C . ILE A 1 258 ? -12.443 -0.700 1.070 1.00 87.56 258 ILE A C 1
ATOM 1977 O O . ILE A 1 258 ? -12.873 -0.831 2.218 1.00 87.56 258 ILE A O 1
ATOM 1981 N N . CYS A 1 259 ? -13.187 -0.208 0.076 1.00 84.50 259 CYS A N 1
ATOM 1982 C CA . CYS A 1 259 ? -14.560 0.258 0.267 1.00 84.50 259 CYS A CA 1
ATOM 1983 C C . CYS A 1 259 ? -15.450 -0.849 0.850 1.00 84.50 259 CYS A C 1
ATOM 1985 O O . CYS A 1 259 ? -16.164 -0.624 1.827 1.00 84.50 259 CYS A O 1
ATOM 1987 N N . ASN A 1 260 ? -15.355 -2.065 0.309 1.00 85.12 260 ASN A N 1
ATOM 1988 C CA . ASN A 1 260 ? -16.165 -3.196 0.756 1.00 85.12 260 ASN A CA 1
ATOM 1989 C C . ASN A 1 260 ? -15.840 -3.625 2.196 1.00 85.12 260 ASN A C 1
ATOM 1991 O O . ASN A 1 260 ? -16.749 -3.880 2.984 1.00 85.12 260 ASN A O 1
ATOM 1995 N N . ASN A 1 261 ? -14.560 -3.677 2.570 1.00 81.38 261 ASN A N 1
ATOM 1996 C CA . ASN A 1 261 ? -14.160 -4.123 3.909 1.00 81.38 261 ASN A CA 1
ATOM 1997 C C . ASN A 1 261 ? -14.491 -3.102 4.999 1.00 81.38 261 ASN A C 1
ATOM 1999 O O . ASN A 1 261 ? -14.861 -3.474 6.113 1.00 81.38 261 ASN A O 1
ATOM 2003 N N . ILE A 1 262 ? -14.388 -1.814 4.685 1.00 77.06 262 ILE A N 1
ATOM 2004 C CA . ILE A 1 262 ? -14.603 -0.753 5.668 1.00 77.06 262 ILE A CA 1
ATOM 2005 C C . ILE A 1 262 ? -16.091 -0.493 5.899 1.00 77.06 262 ILE A C 1
ATOM 2007 O O . ILE A 1 262 ? -16.508 -0.325 7.047 1.00 77.06 262 ILE A O 1
ATOM 2011 N N . VAL A 1 263 ? -16.910 -0.524 4.843 1.00 65.88 263 VAL A N 1
ATOM 2012 C CA . VAL A 1 263 ? -18.372 -0.405 4.974 1.00 65.88 263 VAL A CA 1
ATOM 2013 C C . VAL A 1 263 ? -18.940 -1.547 5.821 1.00 65.88 263 VAL A C 1
ATOM 2015 O O . VAL A 1 263 ? -19.864 -1.328 6.602 1.00 65.88 263 VAL A O 1
ATOM 2018 N N . ASN A 1 264 ? -18.356 -2.744 5.729 1.00 59.00 264 ASN A N 1
ATOM 2019 C CA . ASN A 1 264 ? -18.785 -3.898 6.517 1.00 59.00 264 ASN A CA 1
ATOM 2020 C C . ASN A 1 264 ? -18.343 -3.841 7.989 1.00 59.00 264 ASN A C 1
ATOM 2022 O O . ASN A 1 264 ? -19.019 -4.424 8.825 1.00 59.00 264 ASN A O 1
ATOM 2026 N N . LYS A 1 265 ? -17.256 -3.132 8.329 1.00 58.62 265 LYS A N 1
ATOM 2027 C CA . LYS A 1 265 ? -16.798 -2.963 9.724 1.00 58.62 265 LYS A CA 1
ATOM 2028 C C . LYS A 1 265 ? -17.638 -1.969 10.538 1.00 58.62 265 LYS A C 1
ATOM 2030 O O . LYS A 1 265 ? -17.588 -2.015 11.762 1.00 58.62 265 LYS A O 1
ATOM 2035 N N . LYS A 1 266 ? -18.351 -1.043 9.881 1.00 49.34 266 LYS A N 1
ATOM 2036 C CA . LYS A 1 266 ? -19.169 -0.000 10.539 1.00 49.34 266 LYS A CA 1
ATOM 2037 C C . LYS A 1 266 ? -20.670 -0.330 10.612 1.00 49.34 266 LYS A C 1
ATOM 2039 O O . LYS A 1 266 ? -21.434 0.506 11.092 1.00 49.34 266 LYS A O 1
ATOM 2044 N N . LYS A 1 267 ? -21.093 -1.498 10.121 1.00 36.72 267 LYS A N 1
ATOM 2045 C CA . LYS A 1 267 ? -22.449 -2.040 10.303 1.00 36.72 267 LYS A CA 1
ATOM 2046 C C . LYS A 1 267 ? -22.480 -2.998 11.483 1.00 36.72 267 LYS A C 1
ATOM 2048 O O . LYS A 1 267 ? -23.522 -2.999 12.169 1.00 36.72 267 LYS A O 1
#

Sequence (267 aa):
MCVCVVECQLGCFFSFLTSRWLRDNPSKAPSGDGGMDGGREGEGVEGDCGQKTRANSGLLILVPNPPSPSLTFLLRRPNSAEQANGLLSVLQKLKGTTESVELRIVLLGLDNAGKTTLLKSLASEDINTITPTQGFNIKSVASHGMKLNVWDIGGQRKIRPFWKKYLENTDLLIYVIDSADKKRFEETGLELEELIDEENLKGVPVLIFANKQDLATASPASEIAEGLNLHTYRDRQWQIQACSAVSGEGVQDGMNWICNNIVNKKK

pLDDT: mean 70.03, std 26.97, range [22.12, 98.0]

Radius of gyration: 29.16 Å; Cα contacts (8 Å, |Δi|>4): 312; chains: 1; bounding box: 97×56×60 Å

Foldseek 3Di:
DDDPDDDDDDVPPPVVPVVVVCVVCVPPDDDDDDDDDDDDDDDDDDDDDDDDDDDDDDDDDDDDDDDDDDDDDDDDDDDPPPPCCPVVVVVCVVVPPLPQAEAEEEEEEAAPLCQVLLVCLQQVHDSPDDDQDPAWDWDWHQDPSHTYTYIYGGHYPVCLVVPLVSLAPHQAYEYGGAQLCPVCLVVRLVSVVVVCPRPSCQQREYEYEQEPPVDPSGDDQVVSCVSSVVVPDDRYHYDYWYYYSNVRPRSVVSVVVVVVVNVVVVD